Protein 1NAR (pdb70)

B-factor: mean 21.01, std 15.83, range [2.54, 77.03]

InterPro domains:
  IPR000677 Chitinase-like [PR00551] (3-16)
  IPR000677 Chitinase-like [PR00551] (26-45)
  IPR000677 Chitinase-like [PR00551] (52-67)
  IPR000677 Chitinase-like [PR00551] (69-87)
  IPR000677 Chitinase-like [PR00551] (92-106)
  IPR000677 Chitinase-like [PR00551] (110-132)
  IPR000677 Chitinase-like [PR00551] (184-207)
  IPR000677 Chitinase-like [PR00551] (226-243)
  IPR000677 Chitinase-like [PR00551] (245-264)
  IPR001223 Glycoside hydrolase family 18, catalytic domain [PF00704] (44-199)
  IPR001223 Glycoside hydrolase family 18, catalytic domain [PS51910] (4-291)
  IPR017853 Glycoside hydrolase superfamily [SSF51445] (6-288)

Structure (mmCIF, N/CA/C/O backbone):
data_1NAR
#
_entry.id   1NAR
#
_cell.length_a   46.900
_cell.length_b   75.500
_cell.length_c   50.900
_cell.angle_alpha   90.00
_cell.angle_beta   120.50
_cell.angle_gamma   90.00
#
_symmetry.space_group_name_H-M   'P 1 21 1'
#
loop_
_entity.id
_entity.type
_entity.pdb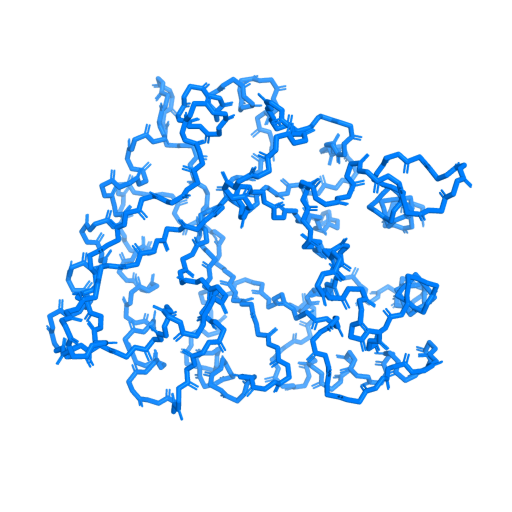x_description
1 polymer NARBONIN
2 water water
#
loop_
_atom_site.group_PDB
_atom_site.id
_atom_site.type_symbol
_atom_site.label_atom_id
_atom_site.label_alt_id
_atom_site.label_comp_id
_atom_site.label_asym_id
_atom_site.label_entity_id
_atom_site.label_seq_id
_atom_site.pdbx_PDB_ins_code
_atom_site.Cartn_x
_atom_site.Cartn_y
_atom_site.Cartn_z
_atom_site.occupancy
_atom_site.B_iso_or_equiv
_atom_site.auth_seq_id
_atom_site.auth_comp_id
_atom_site.auth_asym_id
_atom_site.auth_atom_id
_atom_site.pdbx_PDB_model_num
ATOM 1 N N . PRO A 1 1 ? 37.448 -3.701 42.212 1.00 33.04 1 PRO A N 1
ATOM 2 C CA . PRO A 1 1 ? 37.315 -3.773 43.679 1.00 32.14 1 PRO A CA 1
ATOM 3 C C . PRO A 1 1 ? 35.875 -3.690 44.195 1.00 30.85 1 PRO A C 1
ATOM 4 O O . PRO A 1 1 ? 35.111 -4.646 44.364 1.00 31.55 1 PRO A O 1
ATOM 8 N N . LYS A 1 2 ? 35.547 -2.462 44.618 1.00 28.20 2 LYS A N 1
ATOM 9 C CA . LYS A 1 2 ? 34.609 -1.631 45.022 1.00 24.96 2 LYS A CA 1
ATOM 10 C C . LYS A 1 2 ? 33.305 -1.434 44.188 1.00 22.13 2 LYS A C 1
ATOM 11 O O . LYS A 1 2 ? 33.557 -1.656 42.944 1.00 21.92 2 LYS A O 1
ATOM 17 N N . PRO A 1 3 ? 32.070 -1.093 44.580 1.00 19.85 3 PRO A N 1
ATOM 18 C CA . PRO A 1 3 ? 30.934 -0.842 43.684 1.00 17.99 3 PRO A CA 1
ATOM 19 C C . PRO A 1 3 ? 31.288 0.347 42.783 1.00 16.00 3 PRO A C 1
ATOM 20 O O . PRO A 1 3 ? 31.947 1.279 43.270 1.00 15.45 3 PRO A O 1
ATOM 24 N N . ILE A 1 4 ? 30.830 0.321 41.544 1.00 14.23 4 ILE A N 1
ATOM 25 C CA . ILE A 1 4 ? 31.092 1.393 40.584 1.00 12.24 4 ILE A CA 1
ATOM 26 C C . ILE A 1 4 ? 29.973 2.447 40.619 1.00 10.79 4 ILE A C 1
ATOM 27 O O . ILE A 1 4 ? 28.798 2.076 40.681 1.00 10.27 4 ILE A O 1
ATOM 32 N N . PHE A 1 5 ? 30.323 3.725 40.618 1.00 8.67 5 PHE A N 1
ATOM 33 C CA . PHE A 1 5 ? 29.329 4.809 40.618 1.00 7.80 5 PHE A CA 1
ATOM 34 C C . PHE A 1 5 ? 29.708 5.772 39.458 1.00 6.54 5 PHE A C 1
ATOM 35 O O . PHE A 1 5 ? 30.827 6.313 39.505 1.00 6.88 5 PHE A O 1
ATOM 43 N N . ARG A 1 6 ? 28.839 5.946 38.491 1.00 5.69 6 ARG A N 1
ATOM 44 C CA . ARG A 1 6 ? 29.201 6.835 37.360 1.00 5.64 6 ARG A CA 1
ATOM 45 C C . ARG A 1 6 ? 28.157 7.923 37.143 1.00 5.06 6 ARG A C 1
ATOM 46 O O . ARG A 1 6 ? 26.953 7.636 37.225 1.00 5.08 6 ARG A O 1
ATOM 54 N N . GLU A 1 7 ? 28.661 9.110 36.877 1.00 4.94 7 GLU A N 1
ATOM 55 C CA . GLU A 1 7 ? 27.799 10.266 36.655 1.00 5.02 7 GLU A CA 1
ATOM 56 C C . GLU A 1 7 ? 28.120 11.058 35.404 1.00 5.17 7 GLU A C 1
ATOM 57 O O . GLU A 1 7 ? 29.267 11.479 35.228 1.00 5.47 7 GLU A O 1
ATOM 63 N N . TYR A 1 8 ? 27.123 11.266 34.531 1.00 4.93 8 TYR A N 1
ATOM 64 C CA . TYR A 1 8 ? 27.291 12.060 33.331 1.00 4.57 8 TYR A CA 1
ATOM 65 C C . TYR A 1 8 ? 27.375 13.550 33.722 1.00 4.93 8 TYR A C 1
ATOM 66 O O . TYR A 1 8 ? 26.648 14.017 34.624 1.00 5.12 8 TYR A O 1
ATOM 75 N N . ILE A 1 9 ? 28.241 14.290 33.050 1.00 4.36 9 ILE A N 1
ATOM 76 C CA . ILE A 1 9 ? 28.404 15.747 33.268 1.00 5.05 9 ILE A CA 1
ATOM 77 C C . ILE A 1 9 ? 28.820 16.397 31.932 1.00 5.47 9 ILE A C 1
ATOM 78 O O . ILE A 1 9 ? 29.465 15.712 31.116 1.00 5.14 9 ILE A O 1
ATOM 83 N N . GLY A 1 10 ? 28.460 17.659 31.762 1.00 5.13 10 GLY A N 1
ATOM 84 C CA . GLY A 1 10 ? 28.776 18.425 30.594 1.00 6.23 10 GLY A CA 1
ATOM 85 C C . GLY A 1 10 ? 27.775 18.302 29.456 1.00 6.64 10 GLY A C 1
ATOM 86 O O . GLY A 1 10 ? 27.878 19.114 28.516 1.00 6.92 10 GLY A O 1
ATOM 87 N N . VAL A 1 11 ? 26.871 17.357 29.523 1.00 7.21 11 VAL A N 1
ATOM 88 C CA . VAL A 1 11 ? 25.870 17.019 28.507 1.00 8.24 11 VAL A CA 1
ATOM 89 C C . VAL A 1 11 ? 24.725 17.997 28.341 1.00 9.79 11 VAL A C 1
ATOM 90 O O . VAL A 1 11 ? 23.910 17.739 27.430 1.00 9.83 11 VAL A O 1
ATOM 94 N N . LYS A 1 12 ? 24.632 19.057 29.131 1.00 11.23 12 LYS A N 1
ATOM 95 C CA . LYS A 1 12 ? 23.570 20.082 28.990 1.00 13.59 12 LYS A CA 1
ATOM 96 C C . LYS A 1 12 ? 24.319 21.401 28.830 1.00 15.30 12 LYS A C 1
ATOM 97 O O . LYS A 1 12 ? 24.451 22.150 29.805 1.00 15.10 12 LYS A O 1
ATOM 103 N N . PRO A 1 13 ? 24.833 21.683 27.634 1.00 17.44 13 PRO A N 1
ATOM 104 C CA . PRO A 1 13 ? 25.626 22.885 27.379 1.00 18.75 13 PRO A CA 1
ATOM 105 C C . PRO A 1 13 ? 24.910 24.199 27.599 1.00 19.51 13 PRO A C 1
ATOM 106 O O . PRO A 1 13 ? 25.633 25.213 27.666 1.00 20.97 13 PRO A O 1
ATOM 110 N N . ASN A 1 14 ? 23.611 24.251 27.741 1.00 20.26 14 ASN A N 1
ATOM 111 C CA . ASN A 1 14 ? 22.907 25.523 28.018 1.00 21.42 14 ASN A CA 1
ATOM 112 C C . ASN A 1 14 ? 22.594 25.716 29.504 1.00 21.42 14 ASN A C 1
ATOM 113 O O . ASN A 1 14 ? 22.189 26.833 29.877 1.00 22.38 14 ASN A O 1
ATOM 118 N N . SER A 1 15 ? 22.762 24.678 30.302 1.00 19.76 15 SER A N 1
ATOM 119 C CA . SER A 1 15 ? 22.508 24.745 31.737 1.00 17.87 15 SER A CA 1
ATOM 120 C C . SER A 1 15 ? 23.594 25.529 32.470 1.00 16.60 15 SER A C 1
ATOM 121 O O . SER A 1 15 ? 24.781 25.470 32.179 1.00 16.83 15 SER A O 1
ATOM 124 N N . THR A 1 16 ? 23.162 26.308 33.440 1.00 15.84 16 THR A N 1
ATOM 125 C CA . THR A 1 16 ? 24.016 27.095 34.328 1.00 15.04 16 THR A CA 1
ATOM 126 C C . THR A 1 16 ? 23.897 26.615 35.768 1.00 14.12 16 THR A C 1
ATOM 127 O O . THR A 1 16 ? 24.356 27.302 36.701 1.00 13.89 16 THR A O 1
ATOM 131 N N . THR A 1 17 ? 23.365 25.410 35.992 1.00 13.18 17 THR A N 1
ATOM 132 C CA . THR A 1 17 ? 23.195 24.946 37.376 1.00 12.51 17 THR A CA 1
ATOM 133 C C . THR A 1 17 ? 24.489 24.571 38.058 1.00 12.45 17 THR A C 1
ATOM 134 O O . THR A 1 17 ? 24.353 24.489 39.299 1.00 11.79 17 THR A O 1
ATOM 138 N N . LEU A 1 18 ? 25.564 24.323 37.331 1.00 11.86 18 LEU A N 1
ATOM 139 C CA . LEU A 1 18 ? 26.834 23.933 37.982 1.00 12.68 18 LEU A CA 1
ATOM 140 C C . LEU A 1 18 ? 27.974 24.837 37.514 1.00 13.58 18 LEU A C 1
ATOM 141 O O . LEU A 1 18 ? 27.846 25.260 36.313 1.00 13.81 18 LEU A O 1
ATOM 146 N N . HIS A 1 19 ? 28.961 25.086 38.361 1.00 14.38 19 HIS A N 1
ATOM 147 C CA . HIS A 1 19 ? 30.023 25.950 37.758 1.00 15.84 19 HIS A CA 1
ATOM 148 C C . HIS A 1 19 ? 31.333 25.193 37.895 1.00 15.11 19 HIS A C 1
ATOM 149 O O . HIS A 1 19 ? 32.356 25.856 37.651 1.00 15.50 19 HIS A O 1
ATOM 156 N N . ASP A 1 20 ? 31.195 23.940 38.223 1.00 14.13 20 ASP A N 1
ATOM 157 C CA . ASP A 1 20 ? 32.403 23.085 38.375 1.00 13.95 20 ASP A CA 1
ATOM 158 C C . ASP A 1 20 ? 31.914 21.643 38.619 1.00 13.50 20 ASP A C 1
ATOM 159 O O . ASP A 1 20 ? 30.684 21.430 38.654 1.00 13.12 20 ASP A O 1
ATOM 164 N N . PHE A 1 21 ? 32.832 20.711 38.731 1.00 12.62 21 PHE A N 1
ATOM 165 C CA . PHE A 1 21 ? 32.427 19.307 38.999 1.00 12.32 21 PHE A CA 1
ATOM 166 C C . PHE A 1 21 ? 31.986 19.260 40.470 1.00 12.63 21 PHE A C 1
ATOM 167 O O . PHE A 1 21 ? 32.764 19.631 41.363 1.00 12.35 21 PHE A O 1
ATOM 175 N N . PRO A 1 22 ? 30.779 18.794 40.732 1.00 12.96 22 PRO A N 1
ATOM 176 C CA . PRO A 1 22 ? 30.295 18.707 42.121 1.00 13.42 22 PRO A CA 1
ATOM 177 C C . PRO A 1 22 ? 31.157 17.779 42.977 1.00 13.95 22 PRO A C 1
ATOM 178 O O . PRO A 1 22 ? 31.602 16.707 42.533 1.00 13.47 22 PRO A O 1
ATOM 182 N N . THR A 1 23 ? 31.407 18.151 44.238 1.00 14.70 23 THR A N 1
ATOM 183 C CA . THR A 1 23 ? 32.210 17.277 45.106 1.00 15.88 23 THR A CA 1
ATOM 184 C C . THR A 1 23 ? 31.302 16.559 46.074 1.00 16.39 23 THR A C 1
ATOM 185 O O . THR A 1 23 ? 31.757 15.580 46.647 1.00 16.69 23 THR A O 1
ATOM 189 N N . GLU A 1 24 ? 30.060 16.948 46.218 1.00 16.93 24 GLU A N 1
ATOM 190 C CA . GLU A 1 24 ? 29.096 16.340 47.113 1.00 17.83 24 GLU A CA 1
ATOM 191 C C . GLU A 1 24 ? 28.816 14.889 46.895 1.00 17.05 24 GLU A C 1
ATOM 192 O O . GLU A 1 24 ? 28.422 14.192 47.837 1.00 17.89 24 GLU A O 1
ATOM 198 N N . ILE A 1 25 ? 28.934 14.437 45.674 1.00 15.65 25 ILE A N 1
ATOM 199 C CA . ILE A 1 25 ? 28.653 13.037 45.321 1.00 14.75 25 ILE A CA 1
ATOM 200 C C . ILE A 1 25 ? 29.942 12.235 45.196 1.00 14.66 25 ILE A C 1
ATOM 201 O O . ILE A 1 25 ? 29.888 11.029 45.001 1.00 13.64 25 ILE A O 1
ATOM 206 N N . ILE A 1 26 ? 31.058 12.941 45.345 1.00 15.76 26 ILE A N 1
ATOM 207 C CA . ILE A 1 26 ? 32.324 12.238 45.209 1.00 17.18 26 ILE A CA 1
ATOM 208 C C . ILE A 1 26 ? 32.652 11.389 46.447 1.00 18.75 26 ILE A C 1
ATOM 209 O O . ILE A 1 26 ? 32.925 11.927 47.536 1.00 18.51 26 ILE A O 1
ATOM 214 N N . ASN A 1 27 ? 32.719 10.097 46.208 1.00 20.26 27 ASN A N 1
ATOM 215 C CA . ASN A 1 27 ? 33.094 9.198 47.312 1.00 22.63 27 ASN A CA 1
ATOM 216 C C . ASN A 1 27 ? 34.055 8.173 46.705 1.00 23.46 27 ASN A C 1
ATOM 217 O O . ASN A 1 27 ? 33.632 7.350 45.869 1.00 23.20 27 ASN A O 1
ATOM 222 N N . THR A 1 28 ? 35.305 8.332 47.196 1.00 23.97 28 THR A N 1
ATOM 223 C CA . THR A 1 28 ? 36.285 7.358 46.651 1.00 24.98 28 THR A CA 1
ATOM 224 C C . THR A 1 28 ? 36.694 6.380 47.763 1.00 25.62 28 THR A C 1
ATOM 225 O O . THR A 1 28 ? 37.535 5.524 47.418 1.00 25.69 28 THR A O 1
ATOM 229 N N . GLU A 1 29 ? 36.110 6.533 48.952 1.00 26.35 29 GLU A N 1
ATOM 230 C CA . GLU A 1 29 ? 36.489 5.602 50.028 1.00 27.40 29 GLU A CA 1
ATOM 231 C C . GLU A 1 29 ? 35.740 4.271 49.894 1.00 26.46 29 GLU A C 1
ATOM 232 O O . GLU A 1 29 ? 36.412 3.219 49.933 1.00 26.69 29 GLU A O 1
ATOM 238 N N . THR A 1 30 ? 34.436 4.307 49.717 1.00 25.07 30 THR A N 1
ATOM 239 C CA . THR A 1 30 ? 33.593 3.126 49.598 1.00 23.56 30 THR A CA 1
ATOM 240 C C . THR A 1 30 ? 33.167 2.795 48.175 1.00 21.72 30 THR A C 1
ATOM 241 O O . THR A 1 30 ? 32.555 1.741 47.904 1.00 21.79 30 THR A O 1
ATOM 245 N N . LEU A 1 31 ? 33.414 3.663 47.207 1.00 19.30 31 LEU A N 1
ATOM 246 C CA . LEU A 1 31 ? 33.039 3.443 45.822 1.00 16.80 31 LEU A CA 1
ATOM 247 C C . LEU A 1 31 ? 34.236 3.803 44.915 1.00 15.65 31 LEU A C 1
ATOM 248 O O . LEU A 1 31 ? 35.148 4.535 45.296 1.00 15.25 31 LEU A O 1
ATOM 253 N N . GLU A 1 32 ? 34.056 3.269 43.710 1.00 13.93 32 GLU A N 1
ATOM 254 C CA . GLU A 1 32 ? 34.950 3.538 42.595 1.00 12.68 32 GLU A CA 1
ATOM 255 C C . GLU A 1 32 ? 34.108 4.596 41.833 1.00 11.42 32 GLU A C 1
ATOM 256 O O . GLU A 1 32 ? 33.034 4.257 41.291 1.00 11.53 32 GLU A O 1
ATOM 262 N N . PHE A 1 33 ? 34.550 5.830 41.858 1.00 9.57 33 PHE A N 1
ATOM 263 C CA . PHE A 1 33 ? 33.807 6.939 41.277 1.00 8.70 33 PHE A CA 1
ATOM 264 C C . PHE A 1 33 ? 34.265 7.397 39.901 1.00 7.85 33 PHE A C 1
ATOM 265 O O . PHE A 1 33 ? 35.450 7.760 39.757 1.00 7.78 33 PHE A O 1
ATOM 273 N N . HIS A 1 34 ? 33.322 7.448 38.961 1.00 6.69 34 HIS A N 1
ATOM 274 C CA . HIS A 1 34 ? 33.645 7.940 37.628 1.00 6.92 34 HIS A CA 1
ATOM 275 C C . HIS A 1 34 ? 32.824 9.139 37.149 1.00 6.98 34 HIS A C 1
ATOM 276 O O . HIS A 1 34 ? 31.583 9.138 37.284 1.00 7.43 34 HIS A O 1
ATOM 283 N N . TYR A 1 35 ? 33.478 10.155 36.560 1.00 6.54 35 TYR A N 1
ATOM 284 C CA . TYR A 1 35 ? 32.758 11.262 35.936 1.00 6.00 35 TYR A CA 1
ATOM 285 C C . TYR A 1 35 ? 32.751 10.942 34.413 1.00 6.27 35 TYR A C 1
ATOM 286 O O . TYR A 1 35 ? 33.866 10.680 33.886 1.00 6.62 35 TYR A O 1
ATOM 295 N N . ILE A 1 36 ? 31.616 10.913 33.742 1.00 5.14 36 ILE A N 1
ATOM 296 C CA . ILE A 1 36 ? 31.587 10.669 32.297 1.00 4.82 36 ILE A CA 1
ATOM 297 C C . ILE A 1 36 ? 31.372 12.045 31.648 1.00 5.10 36 ILE A C 1
ATOM 298 O O . ILE A 1 36 ? 30.231 12.539 31.687 1.00 5.92 36 ILE A O 1
ATOM 303 N N . LEU A 1 37 ? 32.396 12.635 31.126 1.00 4.14 37 LEU A N 1
ATOM 304 C CA . LEU A 1 37 ? 32.376 13.954 30.511 1.00 5.55 37 LEU A CA 1
ATOM 305 C C . LEU A 1 37 ? 31.977 13.847 29.048 1.00 5.71 37 LEU A C 1
ATOM 306 O O . LEU A 1 37 ? 32.650 13.173 28.290 1.00 6.31 37 LEU A O 1
ATOM 311 N N . GLY A 1 38 ? 30.905 14.515 28.800 1.00 6.05 38 GLY A N 1
ATOM 312 C CA . GLY A 1 38 ? 30.574 14.569 27.445 1.00 5.98 38 GLY A CA 1
ATOM 313 C C . GLY A 1 38 ? 29.749 15.736 26.997 1.00 7.19 38 GLY A C 1
ATOM 314 O O . GLY A 1 38 ? 29.329 16.655 27.806 1.00 5.21 38 GLY A O 1
ATOM 315 N N . PHE A 1 39 ? 29.513 15.807 25.669 1.00 7.07 39 PHE A N 1
ATOM 316 C CA . PHE A 1 39 ? 29.628 15.104 24.407 1.00 6.58 39 PHE A CA 1
ATOM 317 C C . PHE A 1 39 ? 30.770 15.551 23.512 1.00 6.04 39 PHE A C 1
ATOM 318 O O . PHE A 1 39 ? 30.828 16.715 23.209 1.00 6.60 39 PHE A O 1
ATOM 326 N N . ALA A 1 40 ? 31.557 14.543 23.066 1.00 5.62 40 ALA A N 1
ATOM 327 C CA . ALA A 1 40 ? 32.512 14.860 21.962 1.00 5.51 40 ALA A CA 1
ATOM 328 C C . ALA A 1 40 ? 31.562 14.487 20.775 1.00 6.16 40 ALA A C 1
ATOM 329 O O . ALA A 1 40 ? 31.022 13.353 20.642 1.00 5.54 40 ALA A O 1
ATOM 331 N N . ILE A 1 41 ? 31.289 15.411 19.874 1.00 6.72 41 ILE A N 1
ATOM 332 C CA . ILE A 1 41 ? 30.355 15.184 18.715 1.00 8.74 41 ILE A CA 1
ATOM 333 C C . ILE A 1 41 ? 31.048 15.345 17.375 1.00 8.89 41 ILE A C 1
ATOM 334 O O . ILE A 1 41 ? 31.944 16.211 17.261 1.00 8.98 41 ILE A O 1
ATOM 339 N N . GLU A 1 42 ? 30.657 14.570 16.389 1.00 8.97 42 GLU A N 1
ATOM 340 C CA . GLU A 1 42 ? 31.277 14.709 15.056 1.00 9.73 42 GLU A CA 1
ATOM 341 C C . GLU A 1 42 ? 30.625 15.856 14.277 1.00 9.77 42 GLU A C 1
ATOM 342 O O . GLU A 1 42 ? 29.525 16.331 14.575 1.00 9.35 42 GLU A O 1
ATOM 348 N N . SER A 1 43 ? 31.401 16.259 13.263 1.00 10.27 43 SER A N 1
ATOM 349 C CA . SER A 1 43 ? 30.860 17.285 12.335 1.00 10.44 43 SER A CA 1
ATOM 350 C C . SER A 1 43 ? 30.164 16.419 11.264 1.00 10.39 43 SER A C 1
ATOM 351 O O . SER A 1 43 ? 30.507 15.251 11.024 1.00 10.18 43 SER A O 1
ATOM 354 N N . TYR A 1 44 ? 29.135 16.978 10.681 1.00 10.74 44 TYR A N 1
ATOM 355 C CA . TYR A 1 44 ? 28.333 16.280 9.657 1.00 10.76 44 TYR A CA 1
ATOM 356 C C . TYR A 1 44 ? 28.344 17.050 8.334 1.00 11.35 44 TYR A C 1
ATOM 357 O O . TYR A 1 44 ? 28.381 18.279 8.367 1.00 10.52 44 TYR A O 1
ATOM 366 N N . TYR A 1 45 ? 28.308 16.298 7.251 1.00 12.63 45 TYR A N 1
ATOM 367 C CA . TYR A 1 45 ? 28.228 16.967 5.929 1.00 14.28 45 TYR A CA 1
ATOM 368 C C . TYR A 1 45 ? 26.792 17.438 5.747 1.00 15.24 45 TYR A C 1
ATOM 369 O O . TYR A 1 45 ? 25.910 17.063 6.547 1.00 14.81 45 TYR A O 1
ATOM 378 N N . GLU A 1 46 ? 26.453 18.179 4.679 1.00 16.79 46 GLU A N 1
ATOM 379 C CA . GLU A 1 46 ? 25.075 18.657 4.462 1.00 17.99 46 GLU A CA 1
ATOM 380 C C . GLU A 1 46 ? 24.066 17.556 4.239 1.00 17.93 46 GLU A C 1
ATOM 381 O O . GLU A 1 46 ? 22.842 17.754 4.481 1.00 18.54 46 GLU A O 1
ATOM 387 N N . SER A 1 47 ? 24.550 16.396 3.837 1.00 17.55 47 SER A N 1
ATOM 388 C CA . SER A 1 47 ? 23.750 15.187 3.604 1.00 17.53 47 SER A CA 1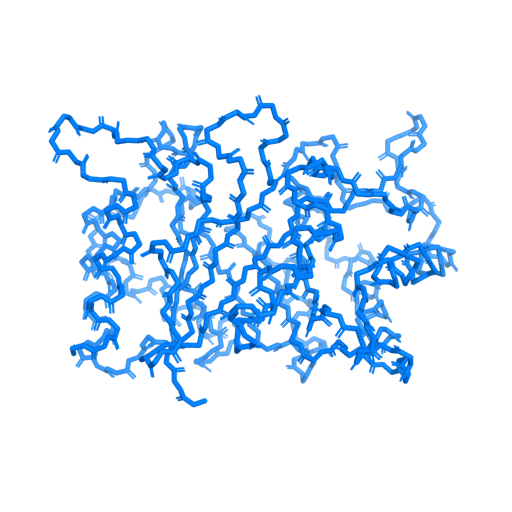
ATOM 389 C C . SER A 1 47 ? 23.326 14.497 4.895 1.00 17.30 47 SER A C 1
ATOM 390 O O . SER A 1 47 ? 22.660 13.442 4.839 1.00 18.14 47 SER A O 1
ATOM 393 N N . GLY A 1 48 ? 23.772 14.978 6.056 1.00 16.51 48 GLY A N 1
ATOM 394 C CA . GLY A 1 48 ? 23.525 14.459 7.381 1.00 15.27 48 GLY A CA 1
ATOM 395 C C . GLY A 1 48 ? 24.419 13.285 7.773 1.00 14.60 48 GLY A C 1
ATOM 396 O O . GLY A 1 48 ? 24.224 12.576 8.783 1.00 14.34 48 GLY A O 1
ATOM 397 N N . LYS A 1 49 ? 25.431 13.021 6.975 1.00 14.09 49 LYS A N 1
ATOM 398 C CA . LYS A 1 49 ? 26.390 11.941 7.171 1.00 13.59 49 LYS A CA 1
ATOM 399 C C . LYS A 1 49 ? 27.596 12.468 7.925 1.00 12.86 49 LYS A C 1
ATOM 400 O O . LYS A 1 49 ? 28.064 13.599 7.764 1.00 13.01 49 LYS A O 1
ATOM 406 N N . GLY A 1 50 ? 28.093 11.628 8.826 1.00 13.02 50 GLY A N 1
ATOM 407 C CA . GLY A 1 50 ? 29.223 11.984 9.696 1.00 12.29 50 GLY A CA 1
ATOM 408 C C . GLY A 1 50 ? 30.602 11.923 9.084 1.00 12.63 50 GLY A C 1
ATOM 409 O O . GLY A 1 50 ? 30.918 10.977 8.357 1.00 13.12 50 GLY A O 1
ATOM 410 N N . THR A 1 51 ? 31.472 12.858 9.397 1.00 12.08 51 THR A N 1
ATOM 411 C CA . THR A 1 51 ? 32.834 12.904 8.912 1.00 11.93 51 THR A CA 1
ATOM 412 C C . THR A 1 51 ? 33.779 12.043 9.729 1.00 12.42 51 THR A C 1
ATOM 413 O O . THR A 1 51 ? 34.826 11.602 9.229 1.00 13.07 51 THR A O 1
ATOM 417 N N . GLY A 1 52 ? 33.483 11.874 11.039 1.00 11.50 52 GLY A N 1
ATOM 418 C CA . GLY A 1 52 ? 34.339 11.131 11.940 1.00 10.52 52 GLY A CA 1
ATOM 419 C C . GLY A 1 52 ? 35.266 12.139 12.630 1.00 10.63 52 GLY A C 1
ATOM 420 O O . GLY A 1 52 ? 36.098 11.665 13.454 1.00 10.94 52 GLY A O 1
ATOM 421 N N . THR A 1 53 ? 35.134 13.413 12.331 1.00 10.48 53 THR A N 1
ATOM 422 C CA . THR A 1 53 ? 35.976 14.453 12.993 1.00 10.65 53 THR A CA 1
ATOM 423 C C . THR A 1 53 ? 35.265 14.979 14.236 1.00 10.11 53 THR A C 1
ATOM 424 O O . THR A 1 53 ? 34.299 15.748 14.132 1.00 10.93 53 THR A O 1
ATOM 428 N N . PHE A 1 54 ? 35.721 14.567 15.402 1.00 9.83 54 PHE A N 1
ATOM 429 C CA . PHE A 1 54 ? 35.117 14.967 16.692 1.00 9.55 54 PHE A CA 1
ATOM 430 C C . PHE A 1 54 ? 35.676 16.268 17.246 1.00 9.78 54 PHE A C 1
ATOM 431 O O . PHE A 1 54 ? 36.834 16.629 17.080 1.00 9.51 54 PHE A O 1
ATOM 439 N N . GLU A 1 55 ? 34.773 16.979 17.896 1.00 9.95 55 GLU A N 1
ATOM 440 C CA . GLU A 1 55 ? 35.025 18.206 18.626 1.00 11.35 55 GLU A CA 1
ATOM 441 C C . GLU A 1 55 ? 34.325 18.204 20.004 1.00 10.00 55 GLU A C 1
ATOM 442 O O . GLU A 1 55 ? 33.253 17.610 20.114 1.00 9.28 55 GLU A O 1
ATOM 448 N N . GLU A 1 56 ? 34.888 18.876 20.991 1.00 9.46 56 GLU A N 1
ATOM 449 C CA . GLU A 1 56 ? 34.253 18.944 22.323 1.00 9.69 56 GLU A CA 1
ATOM 450 C C . GLU A 1 56 ? 32.982 19.756 22.273 1.00 9.20 56 GLU A C 1
ATOM 451 O O . GLU A 1 56 ? 33.051 20.859 21.674 1.00 10.06 56 GLU A O 1
ATOM 457 N N . SER A 1 57 ? 31.872 19.353 22.824 1.00 8.70 57 SER A N 1
ATOM 458 C CA . SER A 1 57 ? 30.647 20.137 22.805 1.00 9.25 57 SER A CA 1
ATOM 459 C C . SER A 1 57 ? 30.216 20.556 24.202 1.00 9.84 57 SER A C 1
ATOM 460 O O . SER A 1 57 ? 29.151 21.137 24.396 1.00 10.19 57 SER A O 1
ATOM 463 N N . TRP A 1 58 ? 31.032 20.222 25.197 1.00 9.34 58 TRP A N 1
ATOM 464 C CA . TRP A 1 58 ? 30.709 20.609 26.587 1.00 8.92 58 TRP A CA 1
ATOM 465 C C . TRP A 1 58 ? 31.302 22.010 26.788 1.00 9.73 58 TRP A C 1
ATOM 466 O O . TRP A 1 58 ? 32.151 22.496 25.994 1.00 9.19 58 TRP A O 1
ATOM 477 N N . ASP A 1 59 ? 30.894 22.653 27.894 1.00 9.85 59 ASP A N 1
ATOM 478 C CA . ASP A 1 59 ? 31.437 24.017 28.164 1.00 10.75 59 ASP A CA 1
ATOM 479 C C . ASP A 1 59 ? 32.880 23.896 28.660 1.00 11.09 59 ASP A C 1
ATOM 480 O O . ASP A 1 59 ? 33.070 23.359 29.771 1.00 11.03 59 ASP A O 1
ATOM 485 N N . VAL A 1 60 ? 33.854 24.364 27.877 1.00 11.03 60 VAL A N 1
ATOM 486 C CA . VAL A 1 60 ? 35.247 24.234 28.359 1.00 12.51 60 VAL A CA 1
ATOM 487 C C . VAL A 1 60 ? 35.669 25.230 29.438 1.00 13.11 60 VAL A C 1
ATOM 488 O O . VAL A 1 60 ? 36.761 25.048 30.058 1.00 13.34 60 VAL A O 1
ATOM 492 N N . GLU A 1 61 ? 34.890 26.257 29.733 1.00 13.16 61 GLU A N 1
ATOM 493 C CA . GLU A 1 61 ? 35.217 27.203 30.813 1.00 14.08 61 GLU A CA 1
ATOM 494 C C . GLU A 1 61 ? 34.889 26.487 32.140 1.00 13.49 61 GLU A C 1
ATOM 495 O O . GLU A 1 61 ? 35.625 26.564 33.094 1.00 13.34 61 GLU A O 1
ATOM 501 N N . LEU A 1 62 ? 33.785 25.767 32.186 1.00 12.47 62 LEU A N 1
ATOM 502 C CA . LEU A 1 62 ? 33.309 25.058 33.358 1.00 11.96 62 LEU A CA 1
ATOM 503 C C . LEU A 1 62 ? 33.901 23.672 33.557 1.00 11.31 62 LEU A C 1
ATOM 504 O O . LEU A 1 62 ? 34.142 23.230 34.707 1.00 11.98 62 LEU A O 1
ATOM 509 N N . PHE A 1 63 ? 34.079 22.913 32.479 1.00 10.22 63 PHE A N 1
ATOM 510 C CA . PHE A 1 63 ? 34.577 21.528 32.568 1.00 9.36 63 PHE A CA 1
ATOM 511 C C . PHE A 1 63 ? 35.792 21.274 31.686 1.00 9.32 63 PHE A C 1
ATOM 512 O O . PHE A 1 63 ? 35.965 20.084 31.356 1.00 9.74 63 PHE A O 1
ATOM 520 N N . GLY A 1 64 ? 36.573 22.275 31.350 1.00 8.32 64 GLY A N 1
ATOM 521 C CA . GLY A 1 64 ? 37.715 22.116 30.467 1.00 8.61 64 GLY A CA 1
ATOM 522 C C . GLY A 1 64 ? 38.938 21.582 31.196 1.00 9.29 64 GLY A C 1
ATOM 523 O O . GLY A 1 64 ? 38.925 21.207 32.357 1.00 8.98 64 GLY A O 1
ATOM 524 N N . PRO A 1 65 ? 40.060 21.563 30.481 1.00 9.64 65 PRO A N 1
ATOM 525 C CA . PRO A 1 65 ? 41.322 21.042 30.994 1.00 10.13 65 PRO A CA 1
ATOM 526 C C . PRO A 1 65 ? 41.745 21.584 32.353 1.00 10.76 65 PRO A C 1
ATOM 527 O O . PRO A 1 65 ? 42.202 20.776 33.199 1.00 10.23 65 PRO A O 1
ATOM 531 N N . GLU A 1 66 ? 41.604 22.908 32.545 1.00 11.82 66 GLU A N 1
ATOM 532 C CA . GLU A 1 66 ? 42.046 23.427 33.891 1.00 12.42 66 GLU A CA 1
ATOM 533 C C . GLU A 1 66 ? 41.156 22.906 34.996 1.00 11.86 66 GLU A C 1
ATOM 534 O O . GLU A 1 66 ? 41.731 22.580 36.037 1.00 11.96 66 GLU A O 1
ATOM 540 N N . LYS A 1 67 ? 39.864 22.736 34.795 1.00 10.83 67 LYS A N 1
ATOM 541 C CA . LYS A 1 67 ? 38.930 22.204 35.810 1.00 10.20 67 LYS A CA 1
ATOM 542 C C . LYS A 1 67 ? 39.147 20.716 36.080 1.00 9.85 67 LYS A C 1
ATOM 543 O O . LYS A 1 67 ? 39.053 20.257 37.256 1.00 9.23 67 LYS A O 1
ATOM 549 N N . VAL A 1 68 ? 39.479 19.953 35.029 1.00 8.97 68 VAL A N 1
ATOM 550 C CA . VAL A 1 68 ? 39.804 18.525 35.154 1.00 9.12 68 VAL A CA 1
ATOM 551 C C . VAL A 1 68 ? 41.125 18.399 35.952 1.00 10.02 68 VAL A C 1
ATOM 552 O O . VAL A 1 68 ? 41.177 17.507 36.819 1.00 10.57 68 VAL A O 1
ATOM 556 N N . LYS A 1 69 ? 42.120 19.220 35.677 1.00 11.09 69 LYS A N 1
ATOM 557 C CA . LYS A 1 69 ? 43.397 19.228 36.422 1.00 12.76 69 LYS A CA 1
ATOM 558 C C . LYS A 1 69 ? 43.136 19.404 37.941 1.00 12.30 69 LYS A C 1
ATOM 559 O O . LYS A 1 69 ? 43.641 18.646 38.788 1.00 11.62 69 LYS A O 1
ATOM 565 N N . ASN A 1 70 ? 42.350 20.407 38.252 1.00 12.16 70 ASN A N 1
ATOM 566 C CA . ASN A 1 70 ? 41.983 20.751 39.652 1.00 13.29 70 ASN A CA 1
ATOM 567 C C . ASN A 1 70 ? 41.263 19.578 40.331 1.00 13.14 70 ASN A C 1
ATOM 568 O O . ASN A 1 70 ? 41.622 19.209 41.459 1.00 12.64 70 ASN A O 1
ATOM 573 N N . LEU A 1 71 ? 40.256 19.025 39.640 1.00 12.40 71 LEU A N 1
ATOM 574 C CA . LEU A 1 71 ? 39.537 17.878 40.195 1.00 12.80 71 LEU A CA 1
ATOM 575 C C . LEU A 1 71 ? 40.458 16.706 40.589 1.00 12.77 71 LEU A C 1
ATOM 576 O O . LEU A 1 71 ? 40.360 16.044 41.629 1.00 12.24 71 LEU A O 1
ATOM 581 N N . LYS A 1 72 ? 41.369 16.394 39.651 1.00 12.79 72 LYS A N 1
ATOM 582 C CA . LYS A 1 72 ? 42.313 15.292 39.770 1.00 13.60 72 LYS A CA 1
ATOM 583 C C . LYS A 1 72 ? 43.387 15.621 40.788 1.00 14.48 72 LYS A C 1
ATOM 584 O O . LYS A 1 72 ? 43.832 14.606 41.360 1.00 15.04 72 LYS A O 1
ATOM 590 N N . ARG A 1 73 ? 43.736 16.875 41.004 1.00 15.22 73 ARG A N 1
ATOM 591 C CA . ARG A 1 73 ? 44.727 17.229 42.039 1.00 16.78 73 ARG A CA 1
ATOM 592 C C . ARG A 1 73 ? 44.168 16.956 43.432 1.00 16.58 73 ARG A C 1
ATOM 593 O O . ARG A 1 73 ? 44.882 16.411 44.283 1.00 16.57 73 ARG A O 1
ATOM 601 N N . ARG A 1 74 ? 42.910 17.280 43.627 1.00 16.21 74 ARG A N 1
ATOM 602 C CA . ARG A 1 74 ? 42.141 17.110 44.836 1.00 15.85 74 ARG A CA 1
ATOM 603 C C . ARG A 1 74 ? 41.605 15.727 45.086 1.00 15.05 74 ARG A C 1
ATOM 604 O O . ARG A 1 74 ? 41.473 15.289 46.227 1.00 14.28 74 ARG A O 1
ATOM 612 N N . HIS A 1 75 ? 41.223 14.996 44.047 1.00 13.85 75 HIS A N 1
ATOM 613 C CA . HIS A 1 75 ? 40.649 13.648 44.123 1.00 13.56 75 HIS A CA 1
ATOM 614 C C . HIS A 1 75 ? 41.268 12.769 43.047 1.00 13.95 75 HIS A C 1
ATOM 615 O O . HIS A 1 75 ? 40.665 12.397 41.998 1.00 13.67 75 HIS A O 1
ATOM 622 N N . PRO A 1 76 ? 42.521 12.365 43.242 1.00 14.32 76 PRO A N 1
ATOM 623 C CA . PRO A 1 76 ? 43.230 11.547 42.258 1.00 14.28 76 PRO A CA 1
ATOM 624 C C . PRO A 1 76 ? 42.572 10.239 41.910 1.00 14.25 76 PRO A C 1
ATOM 625 O O . PRO A 1 76 ? 42.803 9.733 40.791 1.00 15.18 76 PRO A O 1
ATOM 629 N N . GLU A 1 77 ? 41.823 9.634 42.794 1.00 14.00 77 GLU A N 1
ATOM 630 C CA . GLU A 1 77 ? 41.169 8.338 42.551 1.00 14.46 77 GLU A CA 1
ATOM 631 C C . GLU A 1 77 ? 39.926 8.366 41.680 1.00 13.26 77 GLU A C 1
ATOM 632 O O . GLU A 1 77 ? 39.426 7.311 41.265 1.00 12.85 77 GLU A O 1
ATOM 638 N N . VAL A 1 78 ? 39.395 9.530 41.378 1.00 12.27 78 VAL A N 1
ATOM 639 C CA . VAL A 1 78 ? 38.224 9.695 40.498 1.00 11.10 78 VAL A CA 1
ATOM 640 C C . VAL A 1 78 ? 38.672 9.378 39.073 1.00 10.46 78 VAL A C 1
ATOM 641 O O . VAL A 1 78 ? 39.779 9.856 38.712 1.00 10.93 78 VAL A O 1
ATOM 645 N N . LYS A 1 79 ? 37.903 8.641 38.295 1.00 9.07 79 LYS A N 1
ATOM 646 C CA . LYS A 1 79 ? 38.281 8.350 36.898 1.00 8.62 79 LYS A CA 1
ATOM 647 C C . LYS A 1 79 ? 37.496 9.293 36.017 1.00 8.31 79 LYS A C 1
ATOM 648 O O . LYS A 1 79 ? 36.327 9.563 36.339 1.00 8.46 79 LYS A O 1
ATOM 654 N N . VAL A 1 80 ? 38.076 9.827 34.981 1.00 7.04 80 VAL A N 1
ATOM 655 C CA . VAL A 1 80 ? 37.375 10.735 34.056 1.00 6.95 80 VAL A CA 1
ATOM 656 C C . VAL A 1 80 ? 37.374 10.061 32.660 1.00 6.49 80 VAL A C 1
ATOM 657 O O . VAL A 1 80 ? 38.421 9.681 32.132 1.00 6.81 80 VAL A O 1
ATOM 661 N N . VAL A 1 81 ? 36.202 9.851 32.090 1.00 6.37 81 VAL A N 1
ATOM 662 C CA . VAL A 1 81 ? 36.117 9.210 30.748 1.00 6.35 81 VAL A CA 1
ATOM 663 C C . VAL A 1 81 ? 35.381 10.157 29.821 1.00 6.22 81 VAL A C 1
ATOM 664 O O . VAL A 1 81 ? 34.535 10.958 30.279 1.00 6.18 81 VAL A O 1
ATOM 668 N N . ILE A 1 82 ? 35.626 10.154 28.550 1.00 5.81 82 ILE A N 1
ATOM 669 C CA . ILE A 1 82 ? 34.945 11.026 27.560 1.00 5.70 82 ILE A CA 1
ATOM 670 C C . ILE A 1 82 ? 33.894 10.237 26.832 1.00 5.99 82 ILE A C 1
ATOM 671 O O . ILE A 1 82 ? 34.175 9.089 26.365 1.00 6.10 82 ILE A O 1
ATOM 676 N N . SER A 1 83 ? 32.713 10.829 26.680 1.00 5.29 83 SER A N 1
ATOM 677 C CA . SER A 1 83 ? 31.605 10.146 25.968 1.00 5.18 83 SER A CA 1
ATOM 678 C C . SER A 1 83 ? 31.441 10.748 24.582 1.00 5.11 83 SER A C 1
ATOM 679 O O . SER A 1 83 ? 31.467 11.983 24.416 1.00 5.72 83 SER A O 1
ATOM 682 N N . ILE A 1 84 ? 31.327 9.908 23.580 1.00 5.63 84 ILE A N 1
ATOM 683 C CA . ILE A 1 84 ? 31.171 10.333 22.166 1.00 5.86 84 ILE A CA 1
ATOM 684 C C . ILE A 1 84 ? 29.814 9.965 21.594 1.00 6.39 84 ILE A C 1
ATOM 685 O O . ILE A 1 84 ? 29.227 8.971 22.035 1.00 6.09 84 ILE A O 1
ATOM 690 N N . GLY A 1 85 ? 29.324 10.751 20.660 1.00 6.82 85 GLY A N 1
ATOM 691 C CA . GLY A 1 85 ? 28.034 10.458 20.006 1.00 8.37 85 GLY A CA 1
ATOM 692 C C . GLY A 1 85 ? 27.053 11.602 20.181 1.00 9.48 85 GLY A C 1
ATOM 693 O O . GLY A 1 85 ? 27.184 12.613 19.491 1.00 9.60 85 GLY A O 1
ATOM 694 N N . GLY A 1 86 ? 26.076 11.381 21.029 1.00 9.73 86 GLY A N 1
ATOM 695 C CA . GLY A 1 86 ? 25.088 12.431 21.344 1.00 12.05 86 GLY A CA 1
ATOM 696 C C . GLY A 1 86 ? 23.694 11.842 21.416 1.00 13.67 86 GLY A C 1
ATOM 697 O O . GLY A 1 86 ? 23.470 10.726 20.856 1.00 14.04 86 GLY A O 1
ATOM 698 N N . ARG A 1 87 ? 22.776 12.609 22.002 1.00 15.13 87 ARG A N 1
ATOM 699 C CA . ARG A 1 87 ? 21.392 12.087 22.084 1.00 16.79 87 ARG A CA 1
ATOM 700 C C . ARG A 1 87 ? 20.483 12.611 20.987 1.00 18.35 87 ARG A C 1
ATOM 701 O O . ARG A 1 87 ? 19.446 11.957 20.743 1.00 19.08 87 ARG A O 1
ATOM 709 N N . GLY A 1 88 ? 20.773 13.734 20.362 1.00 19.48 88 GLY A N 1
ATOM 710 C CA . GLY A 1 88 ? 19.814 14.206 19.336 1.00 21.41 88 GLY A CA 1
ATOM 711 C C . GLY A 1 88 ? 19.673 13.347 18.103 1.00 22.54 88 GLY A C 1
ATOM 712 O O . GLY A 1 88 ? 20.510 12.518 17.683 1.00 22.62 88 GLY A O 1
ATOM 713 N N . VAL A 1 89 ? 18.573 13.599 17.358 1.00 23.11 89 VAL A N 1
ATOM 714 C CA . VAL A 1 89 ? 18.312 12.899 16.083 1.00 23.44 89 VAL A CA 1
ATOM 715 C C . VAL A 1 89 ? 19.281 13.475 15.037 1.00 23.25 89 VAL A C 1
ATOM 716 O O . VAL A 1 89 ? 19.568 12.866 14.011 1.00 23.73 89 VAL A O 1
ATOM 720 N N . ASN A 1 90 ? 19.825 14.630 15.318 1.00 23.10 90 ASN A N 1
ATOM 721 C CA . ASN A 1 90 ? 20.793 15.416 14.576 1.00 22.74 90 ASN A CA 1
ATOM 722 C C . ASN A 1 90 ? 22.234 14.942 14.775 1.00 21.17 90 ASN A C 1
ATOM 723 O O . ASN A 1 90 ? 23.109 15.538 14.115 1.00 21.55 90 ASN A O 1
ATOM 728 N N . THR A 1 91 ? 22.483 13.920 15.580 1.00 18.75 91 THR A N 1
ATOM 729 C CA . THR A 1 91 ? 23.822 13.360 15.784 1.00 16.87 91 THR A CA 1
ATOM 730 C C . THR A 1 91 ? 23.751 11.834 15.700 1.00 15.39 91 THR A C 1
ATOM 731 O O . THR A 1 91 ? 24.130 11.136 16.660 1.00 14.69 91 THR A O 1
ATOM 735 N N . PRO A 1 92 ? 23.285 11.318 14.557 1.00 14.09 92 PRO A N 1
ATOM 736 C CA . PRO A 1 92 ? 23.208 9.871 14.366 1.00 13.40 92 PRO A CA 1
ATOM 737 C C . PRO A 1 92 ? 24.578 9.264 14.028 1.00 13.06 92 PRO A C 1
ATOM 738 O O . PRO A 1 92 ? 25.584 9.948 13.691 1.00 12.93 92 PRO A O 1
ATOM 742 N N . PHE A 1 93 ? 24.669 7.953 14.111 1.00 12.07 93 PHE A N 1
ATOM 743 C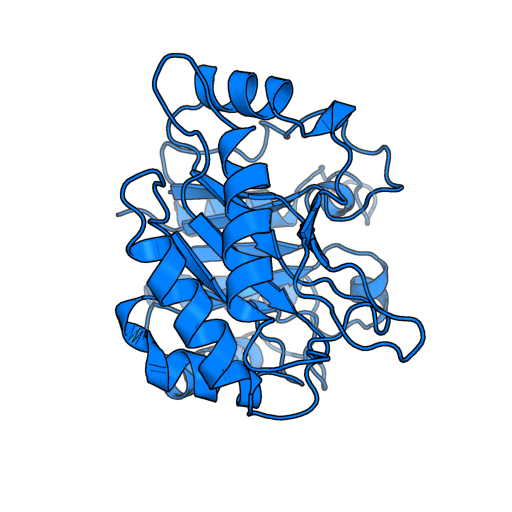 CA . PHE A 1 93 ? 25.874 7.241 13.687 1.00 11.70 93 PHE A CA 1
ATOM 744 C C . PHE A 1 93 ? 25.524 6.924 12.199 1.00 11.75 93 PHE A C 1
ATOM 745 O O . PHE A 1 93 ? 24.589 6.133 11.978 1.00 11.18 93 PHE A O 1
ATOM 753 N N . ASP A 1 94 ? 26.247 7.512 11.290 1.00 11.63 94 ASP A N 1
ATOM 754 C CA . ASP A 1 94 ? 25.956 7.255 9.835 1.00 12.34 94 ASP A CA 1
ATOM 755 C C . ASP A 1 94 ? 27.154 7.817 9.078 1.00 12.34 94 ASP A C 1
ATOM 756 O O . ASP A 1 94 ? 26.978 8.936 8.564 1.00 13.03 94 ASP A O 1
ATOM 761 N N . PRO A 1 95 ? 28.227 7.074 8.995 1.00 12.68 95 PRO A N 1
ATOM 762 C CA . PRO A 1 95 ? 29.459 7.555 8.346 1.00 12.50 95 PRO A CA 1
ATOM 763 C C . PRO A 1 95 ? 29.298 7.793 6.845 1.00 12.36 95 PRO A C 1
ATOM 764 O O . PRO A 1 95 ? 28.644 6.971 6.149 1.00 11.88 95 PRO A O 1
ATOM 768 N N . ALA A 1 96 ? 29.861 8.887 6.367 1.00 11.57 96 ALA A N 1
ATOM 769 C CA . ALA A 1 96 ? 29.826 9.208 4.934 1.00 12.78 96 ALA A CA 1
ATOM 770 C C . ALA A 1 96 ? 30.766 8.234 4.200 1.00 13.33 96 ALA A C 1
ATOM 771 O O . ALA A 1 96 ? 30.411 7.834 3.050 1.00 13.89 96 ALA A O 1
ATOM 773 N N . GLU A 1 97 ? 31.924 7.892 4.744 1.00 13.00 97 GLU A N 1
ATOM 774 C CA . GLU A 1 97 ? 32.889 7.006 4.068 1.00 13.58 97 GLU A CA 1
ATOM 775 C C . GLU A 1 97 ? 33.414 6.005 5.064 1.00 14.44 97 GLU A C 1
ATOM 776 O O . GLU A 1 97 ? 34.186 6.465 5.888 1.00 14.47 97 GLU A O 1
ATOM 782 N N . GLU A 1 98 ? 33.077 4.774 4.986 1.00 15.93 98 GLU A N 1
ATOM 783 C CA . GLU A 1 98 ? 33.438 3.710 5.889 1.00 18.82 98 GLU A CA 1
ATOM 784 C C . GLU A 1 98 ? 34.897 3.422 6.038 1.00 19.88 98 GLU A C 1
ATOM 785 O O . GLU A 1 98 ? 35.190 3.035 7.206 1.00 20.56 98 GLU A O 1
ATOM 791 N N . ASN A 1 99 ? 35.716 3.637 5.038 1.00 19.90 99 ASN A N 1
ATOM 792 C CA . ASN A 1 99 ? 37.141 3.366 5.150 1.00 19.57 99 ASN A CA 1
ATOM 793 C C . ASN A 1 99 ? 37.913 4.598 5.559 1.00 18.96 99 ASN A C 1
ATOM 794 O O . ASN A 1 99 ? 39.127 4.356 5.582 1.00 19.41 99 ASN A O 1
ATOM 799 N N . VAL A 1 100 ? 37.350 5.764 5.792 1.00 17.94 100 VAL A N 1
ATOM 800 C CA . VAL A 1 100 ? 38.122 6.931 6.193 1.00 17.01 100 VAL A CA 1
ATOM 801 C C . VAL A 1 100 ? 37.560 7.380 7.564 1.00 16.65 100 VAL A C 1
ATOM 802 O O . VAL A 1 100 ? 38.310 8.046 8.312 1.00 17.05 100 VAL A O 1
ATOM 806 N N . TRP A 1 101 ? 36.350 6.986 7.922 1.00 15.30 101 TRP A N 1
ATOM 807 C CA . TRP A 1 101 ? 35.745 7.357 9.219 1.00 14.17 101 TRP A CA 1
ATOM 808 C C . TRP A 1 101 ? 36.651 7.044 10.417 1.00 13.14 101 TRP A C 1
ATOM 809 O O . TRP A 1 101 ? 36.887 7.913 11.259 1.00 12.50 101 TRP A O 1
ATOM 820 N N . VAL A 1 102 ? 37.111 5.822 10.484 1.00 13.24 102 VAL A N 1
ATOM 821 C CA . VAL A 1 102 ? 37.955 5.397 11.572 1.00 13.92 102 VAL A CA 1
ATOM 822 C C . VAL A 1 102 ? 39.225 6.244 11.679 1.00 14.04 102 VAL A C 1
ATOM 823 O O . VAL A 1 102 ? 39.566 6.532 12.875 1.00 13.98 102 VAL A O 1
ATOM 827 N N . SER A 1 103 ? 39.883 6.583 10.586 1.00 14.16 103 SER A N 1
ATOM 828 C CA . SER A 1 103 ? 41.134 7.360 10.789 1.00 13.92 103 SER A CA 1
ATOM 829 C C . SER A 1 103 ? 40.851 8.762 11.296 1.00 12.97 103 SER A C 1
ATOM 830 O O . SER A 1 103 ? 41.605 9.272 12.144 1.00 12.26 103 SER A O 1
ATOM 833 N N . ASN A 1 104 ? 39.789 9.409 10.862 1.00 11.86 104 ASN A N 1
ATOM 834 C CA . ASN A 1 104 ? 39.410 10.742 11.328 1.00 10.98 104 ASN A CA 1
ATOM 835 C C . ASN A 1 104 ? 39.033 10.691 12.834 1.00 10.18 104 ASN A C 1
ATOM 836 O O . ASN A 1 104 ? 39.347 11.647 13.513 1.00 9.85 104 ASN A O 1
ATOM 841 N N . ALA A 1 105 ? 38.324 9.699 13.278 1.00 9.56 105 ALA A N 1
ATOM 842 C CA . ALA A 1 105 ? 37.824 9.507 14.624 1.00 9.43 105 ALA A CA 1
ATOM 843 C C . ALA A 1 105 ? 39.025 9.224 15.529 1.00 10.20 105 ALA A C 1
ATOM 844 O O . ALA A 1 105 ? 39.045 9.897 16.564 1.00 10.56 105 ALA A O 1
ATOM 846 N N . LYS A 1 106 ? 39.938 8.375 15.147 1.00 10.15 106 LYS A N 1
ATOM 847 C CA . LYS A 1 106 ? 41.104 8.110 15.995 1.00 11.32 106 LYS A CA 1
ATOM 848 C C . LYS A 1 106 ? 41.909 9.381 16.167 1.00 11.05 106 LYS A C 1
ATOM 849 O O . LYS A 1 106 ? 42.341 9.707 17.309 1.00 10.57 106 LYS A O 1
ATOM 855 N N . GLU A 1 107 ? 42.211 10.070 15.092 1.00 10.96 107 GLU A N 1
ATOM 856 C CA . GLU A 1 107 ? 43.023 11.305 15.155 1.00 11.30 107 GLU A CA 1
ATOM 857 C C . GLU A 1 107 ? 42.425 12.487 15.898 1.00 9.38 107 GLU A C 1
ATOM 858 O O . GLU A 1 107 ? 43.143 13.146 16.600 1.00 8.35 107 GLU A O 1
ATOM 864 N N . SER A 1 108 ? 41.151 12.730 15.687 1.00 8.78 108 SER A N 1
ATOM 865 C CA . SER A 1 108 ? 40.436 13.848 16.322 1.00 8.49 108 SER A CA 1
ATOM 866 C C . SER A 1 108 ? 40.205 13.549 17.814 1.00 8.26 108 SER A C 1
ATOM 867 O O . SER A 1 108 ? 40.356 14.524 18.584 1.00 7.99 108 SER A O 1
ATOM 870 N N . LEU A 1 109 ? 39.897 12.318 18.171 1.00 7.87 109 LEU A N 1
ATOM 871 C CA . LEU A 1 109 ? 39.694 11.990 19.595 1.00 8.24 109 LEU A CA 1
ATOM 872 C C . LEU A 1 109 ? 41.013 12.054 20.336 1.00 9.02 109 LEU A C 1
ATOM 873 O O . LEU A 1 109 ? 41.078 12.522 21.486 1.00 8.61 109 LEU A O 1
ATOM 878 N N . LYS A 1 110 ? 42.089 11.589 19.705 1.00 9.51 110 LYS A N 1
ATOM 879 C CA . LYS A 1 110 ? 43.421 11.630 20.348 1.00 10.50 110 LYS A CA 1
ATOM 880 C C . LYS A 1 110 ? 43.788 13.086 20.596 1.00 10.70 110 LYS A C 1
ATOM 881 O O . LYS A 1 110 ? 44.343 13.417 21.672 1.00 11.44 110 LYS A O 1
ATOM 887 N N . LEU A 1 111 ? 43.511 13.967 19.645 1.00 11.07 111 LEU A N 1
ATOM 888 C CA . LEU A 1 111 ? 43.805 15.402 19.831 1.00 11.76 111 LEU A CA 1
ATOM 889 C C . LEU A 1 111 ? 43.055 15.950 21.057 1.00 11.20 111 LEU A C 1
ATOM 890 O O . LEU A 1 111 ? 43.652 16.735 21.786 1.00 11.35 111 LEU A O 1
ATOM 895 N N . ILE A 1 112 ? 41.777 15.605 21.201 1.00 10.44 112 ILE A N 1
ATOM 896 C CA . ILE A 1 112 ? 40.977 16.082 22.331 1.00 9.15 112 ILE A CA 1
ATOM 897 C C . ILE A 1 112 ? 41.555 15.566 23.663 1.00 8.79 112 ILE A C 1
ATOM 898 O O . ILE A 1 112 ? 41.780 16.329 24.598 1.00 8.62 112 ILE A O 1
ATOM 903 N N . ILE A 1 113 ? 41.758 14.275 23.714 1.00 9.63 113 ILE A N 1
ATOM 904 C CA . ILE A 1 113 ? 42.277 13.561 24.891 1.00 10.35 113 ILE A CA 1
ATOM 905 C C . ILE A 1 113 ? 43.611 14.124 25.387 1.00 11.48 113 ILE A C 1
ATOM 906 O O . ILE A 1 113 ? 43.828 14.276 26.605 1.00 11.07 113 ILE A O 1
ATOM 911 N N . GLN A 1 114 ? 44.487 14.462 24.450 1.00 12.37 114 GLN A N 1
ATOM 912 C CA . GLN A 1 114 ? 45.805 15.055 24.755 1.00 13.74 114 GLN A CA 1
ATOM 913 C C . GLN A 1 114 ? 45.698 16.419 25.386 1.00 13.52 114 GLN A C 1
ATOM 914 O O . GLN A 1 114 ? 46.683 16.779 26.051 1.00 13.79 114 GLN A O 1
ATOM 920 N N . LYS A 1 115 ? 44.624 17.170 25.290 1.00 13.07 115 LYS A N 1
ATOM 921 C CA . LYS A 1 115 ? 44.452 18.451 25.975 1.00 12.66 115 LYS A CA 1
ATOM 922 C C . LYS A 1 115 ? 44.311 18.275 27.498 1.00 12.53 115 LYS A C 1
ATOM 923 O O . LYS A 1 115 ? 44.681 19.137 28.313 1.00 11.94 115 LYS A O 1
ATOM 929 N N . TYR A 1 116 ? 43.775 17.154 27.918 1.00 12.08 116 TYR A N 1
ATOM 930 C CA . TYR A 1 116 ? 43.503 16.802 29.326 1.00 12.21 116 TYR A CA 1
ATOM 931 C C . TYR A 1 116 ? 44.696 16.043 29.926 1.00 13.08 116 TYR A C 1
ATOM 932 O O . TYR A 1 116 ? 44.626 14.823 30.110 1.00 12.41 116 TYR A O 1
ATOM 941 N N . SER A 1 117 ? 45.723 16.834 30.144 1.00 15.38 117 SER A N 1
ATOM 942 C CA . SER A 1 117 ? 47.005 16.378 30.720 1.00 18.52 117 SER A CA 1
ATOM 943 C C . SER A 1 117 ? 47.577 17.328 31.777 1.00 19.97 117 SER A C 1
ATOM 944 O O . SER A 1 117 ? 47.256 18.532 31.672 1.00 21.01 117 SER A O 1
ATOM 947 N N . ASP A 1 118 ? 48.387 16.782 32.645 1.00 20.26 118 ASP A N 1
ATOM 948 C CA . ASP A 1 118 ? 49.046 17.548 33.714 1.00 21.01 118 ASP A CA 1
ATOM 949 C C . ASP A 1 118 ? 50.521 17.136 33.591 1.00 21.20 118 ASP A C 1
ATOM 950 O O . ASP A 1 118 ? 50.901 16.281 32.774 1.00 20.35 118 ASP A O 1
ATOM 955 N N . ASP A 1 119 ? 51.323 17.671 34.475 1.00 21.66 119 ASP A N 1
ATOM 956 C CA . ASP A 1 119 ? 52.773 17.444 34.617 1.00 22.66 119 ASP A CA 1
ATOM 957 C C . ASP A 1 119 ? 53.071 15.951 34.751 1.00 21.91 119 ASP A C 1
ATOM 958 O O . ASP A 1 119 ? 54.127 15.517 34.264 1.00 21.54 119 ASP A O 1
ATOM 963 N N . SER A 1 120 ? 52.151 15.260 35.411 1.00 21.46 120 SER A N 1
ATOM 964 C CA . SER A 1 120 ? 52.322 13.823 35.596 1.00 21.47 120 SER A CA 1
ATOM 965 C C . SER A 1 120 ? 51.583 12.940 34.603 1.00 20.30 120 SER A C 1
ATOM 966 O O . SER A 1 120 ? 51.480 11.762 35.020 1.00 21.19 120 SER A O 1
ATOM 969 N N . GLY A 1 121 ? 51.165 13.396 33.436 1.00 18.87 121 GLY A N 1
ATOM 970 C CA . GLY A 1 121 ? 50.515 12.478 32.518 1.00 17.15 121 GLY A CA 1
ATOM 971 C C . GLY A 1 121 ? 49.102 12.855 32.130 1.00 16.11 121 GLY A C 1
ATOM 972 O O . GLY A 1 121 ? 48.567 13.896 32.513 1.00 15.79 121 GLY A O 1
ATOM 973 N N . ASN A 1 122 ? 48.523 11.947 31.382 1.00 15.32 122 ASN A N 1
ATOM 974 C CA . ASN A 1 122 ? 47.153 12.124 30.849 1.00 14.79 122 ASN A CA 1
ATOM 975 C C . ASN A 1 122 ? 46.130 11.921 31.964 1.00 13.19 122 ASN A C 1
ATOM 976 O O . ASN A 1 122 ? 46.331 11.061 32.809 1.00 13.24 122 ASN A O 1
ATOM 981 N N . LEU A 1 123 ? 45.079 12.705 31.951 1.00 11.46 123 LEU A N 1
ATOM 982 C CA . LEU A 1 123 ? 44.038 12.656 32.969 1.00 10.79 123 LEU A CA 1
ATOM 983 C C . LEU A 1 123 ? 42.804 11.863 32.532 1.00 10.28 123 LEU A C 1
ATOM 984 O O . LEU A 1 123 ? 41.890 11.746 33.365 1.00 10.54 123 LEU A O 1
ATOM 989 N N . ILE A 1 124 ? 42.735 11.391 31.319 1.00 9.67 124 ILE A N 1
ATOM 990 C CA . ILE A 1 124 ? 41.577 10.647 30.831 1.00 8.63 124 ILE A CA 1
ATOM 991 C C . ILE A 1 124 ? 41.796 9.157 30.981 1.00 8.83 124 ILE A C 1
ATOM 992 O O . ILE A 1 124 ? 42.829 8.694 30.477 1.00 9.69 124 ILE A O 1
ATOM 997 N N . ASP A 1 125 ? 40.889 8.422 31.573 1.00 7.90 125 ASP A N 1
ATOM 998 C CA . ASP A 1 125 ? 41.023 6.983 31.806 1.00 8.26 125 ASP A CA 1
ATOM 999 C C . ASP A 1 125 ? 40.192 6.111 30.870 1.00 7.44 125 ASP A C 1
ATOM 1000 O O . ASP A 1 125 ? 40.255 4.898 31.051 1.00 7.03 125 ASP A O 1
ATOM 1005 N N . GLY A 1 126 ? 39.436 6.678 29.937 1.00 7.54 126 GLY A N 1
ATOM 1006 C CA . GLY A 1 126 ? 38.649 5.794 29.070 1.00 7.02 126 GLY A CA 1
ATOM 1007 C C . GLY A 1 126 ? 37.725 6.592 28.137 1.00 7.02 126 GLY A C 1
ATOM 1008 O O . GLY A 1 126 ? 37.756 7.818 28.093 1.00 5.98 126 GLY A O 1
ATOM 1009 N N . ILE A 1 127 ? 36.897 5.809 27.470 1.00 6.70 127 ILE A N 1
ATOM 1010 C CA . ILE A 1 127 ? 35.904 6.324 26.534 1.00 7.43 127 ILE A CA 1
ATOM 1011 C C . ILE A 1 127 ? 34.543 5.616 26.679 1.00 6.60 127 ILE A C 1
ATOM 1012 O O . ILE A 1 127 ? 34.514 4.435 27.073 1.00 5.54 127 ILE A O 1
ATOM 1017 N N . ASP A 1 128 ? 33.489 6.340 26.447 1.00 5.74 128 ASP A N 1
ATOM 1018 C CA . ASP A 1 128 ? 32.104 5.869 26.548 1.00 5.67 128 ASP A CA 1
ATOM 1019 C C . ASP A 1 128 ? 31.425 6.080 25.185 1.00 5.23 128 ASP A C 1
ATOM 1020 O O . ASP A 1 128 ? 31.543 7.204 24.639 1.00 6.27 128 ASP A O 1
ATOM 1025 N N . ILE A 1 129 ? 30.770 5.061 24.676 1.00 5.18 129 ILE A N 1
ATOM 1026 C CA . ILE A 1 129 ? 30.108 5.136 23.379 1.00 5.13 129 ILE A CA 1
ATOM 1027 C C . ILE A 1 129 ? 28.613 5.370 23.652 1.00 5.48 129 ILE A C 1
ATOM 1028 O O . ILE A 1 129 ? 27.945 4.467 24.122 1.00 5.58 129 ILE A O 1
ATOM 1033 N N . HIS A 1 130 ? 28.183 6.549 23.260 1.00 5.44 130 HIS A N 1
ATOM 1034 C CA . HIS A 1 130 ? 26.799 6.958 23.497 1.00 6.73 130 HIS A CA 1
ATOM 1035 C C . HIS A 1 130 ? 26.139 7.638 22.326 1.00 7.04 130 HIS A C 1
ATOM 1036 O O . HIS A 1 130 ? 25.832 8.844 22.287 1.00 8.20 130 HIS A O 1
ATOM 1043 N N . TYR A 1 131 ? 25.908 6.824 21.295 1.00 7.78 131 TYR A N 1
ATOM 1044 C CA . TYR A 1 131 ? 25.157 7.249 20.110 1.00 8.40 131 TYR A CA 1
ATOM 1045 C C . TYR A 1 131 ? 23.721 6.726 20.377 1.00 9.21 131 TYR A C 1
ATOM 1046 O O . TYR A 1 131 ? 23.598 5.493 20.489 1.00 9.52 131 TYR A O 1
ATOM 1055 N N . GLU A 1 132 ? 22.723 7.550 20.444 1.00 10.69 132 GLU A N 1
ATOM 1056 C CA . GLU A 1 132 ? 21.346 7.114 20.654 1.00 13.14 132 GLU A CA 1
ATOM 1057 C C . GLU A 1 132 ? 20.707 6.585 19.367 1.00 14.20 132 GLU A C 1
ATOM 1058 O O . GLU A 1 132 ? 19.992 5.545 19.353 1.00 14.67 132 GLU A O 1
ATOM 1064 N N . HIS A 1 133 ? 20.934 7.265 18.257 1.00 15.14 133 HIS A N 1
ATOM 1065 C CA . HIS A 1 133 ? 20.395 6.969 16.921 1.00 16.92 133 HIS A CA 1
ATOM 1066 C C . HIS A 1 133 ? 21.353 6.287 15.967 1.00 17.97 133 HIS A C 1
ATOM 1067 O O . HIS A 1 133 ? 22.321 6.885 15.469 1.00 17.42 133 HIS A O 1
ATOM 1074 N N . ILE A 1 134 ? 21.157 5.000 15.789 1.00 19.03 134 ILE A N 1
ATOM 1075 C CA . ILE A 1 134 ? 21.911 4.081 14.939 1.00 21.43 134 ILE A CA 1
ATOM 1076 C C . ILE A 1 134 ? 20.831 3.301 14.161 1.00 24.18 134 ILE A C 1
ATOM 1077 O O . ILE A 1 134 ? 19.936 2.620 14.726 1.00 25.10 134 ILE A O 1
ATOM 1082 N N . ARG A 1 135 ? 20.859 3.319 12.882 1.00 26.44 135 ARG A N 1
ATOM 1083 C CA . ARG A 1 135 ? 19.837 2.657 12.020 1.00 28.73 135 ARG A CA 1
ATOM 1084 C C . ARG A 1 135 ? 20.002 1.184 11.718 1.00 29.32 135 ARG A C 1
ATOM 1085 O O . ARG A 1 135 ? 18.979 0.511 11.359 1.00 30.29 135 ARG A O 1
ATOM 1093 N N . SER A 1 136 ? 21.222 0.653 11.831 1.00 29.23 136 SER A N 1
ATOM 1094 C CA . SER A 1 136 ? 21.511 -0.770 11.523 1.00 28.16 136 SER A CA 1
ATOM 1095 C C . SER A 1 136 ? 22.714 -1.255 12.330 1.00 26.81 136 SER A C 1
ATOM 1096 O O . SER A 1 136 ? 23.522 -0.441 12.769 1.00 26.19 136 SER A O 1
ATOM 1099 N N . ASP A 1 137 ? 22.806 -2.565 12.428 1.00 25.65 137 ASP A N 1
ATOM 1100 C CA . ASP A 1 137 ? 23.879 -3.244 13.135 1.00 25.15 137 ASP A CA 1
ATOM 1101 C C . ASP A 1 137 ? 25.298 -2.950 12.606 1.00 24.19 137 ASP A C 1
ATOM 1102 O O . ASP A 1 137 ? 26.301 -2.953 13.314 1.00 23.39 137 ASP A O 1
ATOM 1107 N N . GLU A 1 138 ? 25.313 -2.806 11.280 1.00 23.19 138 GLU A N 1
ATOM 1108 C CA . GLU A 1 138 ? 26.482 -2.556 10.493 1.00 22.51 138 GLU A CA 1
ATOM 1109 C C . GLU A 1 138 ? 26.385 -1.363 9.576 1.00 21.51 138 GLU A C 1
ATOM 1110 O O . GLU A 1 138 ? 25.273 -1.169 9.117 1.00 22.13 138 GLU A O 1
ATOM 1116 N N . PRO A 1 139 ? 27.568 -0.750 9.438 1.00 20.13 139 PRO A N 1
ATOM 1117 C CA . PRO A 1 139 ? 28.997 -0.709 9.808 1.00 18.34 139 PRO A CA 1
ATOM 1118 C C . PRO A 1 139 ? 29.289 -0.307 11.238 1.00 17.11 139 PRO A C 1
ATOM 1119 O O . PRO A 1 139 ? 30.461 -0.269 11.598 1.00 16.89 139 PRO A O 1
ATOM 1123 N N . PHE A 1 140 ? 28.255 -0.068 12.035 1.00 15.30 140 PHE A N 1
ATOM 1124 C CA . PHE A 1 140 ? 28.423 0.280 13.460 1.00 13.63 140 PHE A CA 1
ATOM 1125 C C . PHE A 1 140 ? 29.326 -0.672 14.207 1.00 12.74 140 PHE A C 1
ATOM 1126 O O . PHE A 1 140 ? 30.342 -0.205 14.779 1.00 12.88 140 PHE A O 1
ATOM 1134 N N . ALA A 1 141 ? 28.998 -1.949 14.276 1.00 11.99 141 ALA A N 1
ATOM 1135 C CA . ALA A 1 141 ? 29.815 -2.913 15.038 1.00 11.63 141 ALA A CA 1
ATOM 1136 C C . ALA A 1 141 ? 31.225 -3.016 14.506 1.00 11.43 141 ALA A C 1
ATOM 1137 O O . ALA A 1 141 ? 32.212 -3.051 15.271 1.00 11.69 141 ALA A O 1
ATOM 1139 N N . THR A 1 142 ? 31.436 -3.015 13.224 1.00 11.32 142 THR A N 1
ATOM 1140 C CA . THR A 1 142 ? 32.796 -3.075 12.639 1.00 11.97 142 THR A CA 1
ATOM 1141 C C . THR A 1 142 ? 33.614 -1.803 12.876 1.00 11.20 142 THR A C 1
ATOM 1142 O O . THR A 1 142 ? 34.769 -1.874 13.316 1.00 11.66 142 THR A O 1
ATOM 1146 N N . LEU A 1 143 ? 33.096 -0.645 12.517 1.00 10.79 143 LEU A N 1
ATOM 1147 C CA . LEU A 1 143 ? 33.805 0.630 12.691 1.00 10.95 143 LEU A CA 1
ATOM 1148 C C . LEU A 1 143 ? 34.000 0.967 14.188 1.00 10.82 143 LEU A C 1
ATOM 1149 O O . LEU A 1 143 ? 35.120 1.336 14.578 1.00 10.42 143 LEU A O 1
ATOM 1154 N N . MET A 1 144 ? 32.970 0.819 15.007 1.00 10.23 144 MET A N 1
ATOM 1155 C CA . MET A 1 144 ? 33.142 1.123 16.467 1.00 10.40 144 MET A CA 1
ATOM 1156 C C . MET A 1 144 ? 34.133 0.152 17.071 1.00 10.44 144 MET A C 1
ATOM 1157 O O . MET A 1 144 ? 34.978 0.467 17.946 1.00 10.30 144 MET A O 1
ATOM 1162 N N . GLY A 1 145 ? 34.131 -1.106 16.652 1.00 10.68 145 GLY A N 1
ATOM 1163 C CA . GLY A 1 145 ? 35.034 -2.155 17.078 1.00 11.48 145 GLY A CA 1
ATOM 1164 C C . GLY A 1 145 ? 36.489 -1.766 16.746 1.00 11.78 145 GLY A C 1
ATOM 1165 O O . GLY A 1 145 ? 37.409 -1.925 17.569 1.00 12.19 145 GLY A O 1
ATOM 1166 N N . GLN A 1 146 ? 36.711 -1.310 15.535 1.00 12.32 146 GLN A N 1
ATOM 1167 C CA . GLN A 1 146 ? 38.057 -0.887 15.092 1.00 12.93 146 GLN A CA 1
ATOM 1168 C C . GLN A 1 146 ? 38.559 0.344 15.853 1.00 12.11 146 GLN A C 1
ATOM 1169 O O . GLN A 1 146 ? 39.784 0.416 16.135 1.00 12.55 146 GLN A O 1
ATOM 1175 N N . LEU A 1 147 ? 37.667 1.313 16.131 1.00 11.15 147 LEU A N 1
ATOM 1176 C CA . LEU A 1 147 ? 38.008 2.523 16.860 1.00 10.11 147 LEU A CA 1
ATOM 1177 C C . LEU A 1 147 ? 38.466 2.140 18.272 1.00 10.35 147 LEU A C 1
ATOM 1178 O O . LEU A 1 147 ? 39.509 2.638 18.712 1.00 10.14 147 LEU A O 1
ATOM 1183 N N . ILE A 1 148 ? 37.711 1.315 18.981 1.00 10.64 148 ILE A N 1
ATOM 1184 C CA . ILE A 1 148 ? 38.043 0.845 20.331 1.00 11.37 148 ILE A CA 1
ATOM 1185 C C . ILE A 1 148 ? 39.413 0.176 20.259 1.00 11.92 148 ILE A C 1
ATOM 1186 O O . ILE A 1 148 ? 40.258 0.532 21.081 1.00 11.69 148 ILE A O 1
ATOM 1191 N N . THR A 1 149 ? 39.650 -0.738 19.360 1.00 12.52 149 THR A N 1
ATOM 1192 C CA . THR A 1 149 ? 40.924 -1.459 19.195 1.00 14.33 149 THR A CA 1
ATOM 1193 C C . THR A 1 149 ? 42.073 -0.493 18.980 1.00 15.06 149 THR A C 1
ATOM 1194 O O . THR A 1 149 ? 43.073 -0.559 19.757 1.00 15.81 149 THR A O 1
ATOM 1198 N N . GLU A 1 150 ? 41.967 0.433 18.062 1.00 15.68 150 GLU A N 1
ATOM 1199 C CA . GLU A 1 150 ? 43.001 1.444 17.813 1.00 16.46 150 GLU A CA 1
ATOM 1200 C C . GLU A 1 150 ? 43.303 2.289 19.037 1.00 16.87 150 GLU A C 1
ATOM 1201 O O . GLU A 1 150 ? 44.484 2.553 19.354 1.00 16.98 150 GLU A O 1
ATOM 1207 N N . LEU A 1 151 ? 42.298 2.783 19.766 1.00 17.08 151 LEU A N 1
ATOM 1208 C CA . LEU A 1 151 ? 42.540 3.611 20.969 1.00 17.34 151 LEU A CA 1
ATOM 1209 C C . LEU A 1 151 ? 43.192 2.820 22.128 1.00 18.32 151 LEU A C 1
ATOM 1210 O O . LEU A 1 151 ? 44.087 3.361 22.810 1.00 17.80 151 LEU A O 1
ATOM 1215 N N . LYS A 1 152 ? 42.781 1.576 22.311 1.00 18.68 152 LYS A N 1
ATOM 1216 C CA . LYS A 1 152 ? 43.310 0.726 23.370 1.00 20.24 152 LYS A CA 1
ATOM 1217 C C . LYS A 1 152 ? 44.757 0.389 23.053 1.00 21.25 152 LYS A C 1
ATOM 1218 O O . LYS A 1 152 ? 45.539 0.272 23.990 1.00 22.11 152 LYS A O 1
ATOM 1224 N N . LYS A 1 153 ? 45.129 0.249 21.807 1.00 22.23 153 LYS A N 1
ATOM 1225 C CA . LYS A 1 153 ? 46.489 -0.074 21.377 1.00 22.75 153 LYS A CA 1
ATOM 1226 C C . LYS A 1 153 ? 47.408 1.135 21.326 1.00 22.34 153 LYS A C 1
ATOM 1227 O O . LYS A 1 153 ? 48.658 0.938 21.241 1.00 22.92 153 LYS A O 1
ATOM 1233 N N . ASP A 1 154 ? 46.904 2.348 21.395 1.00 21.31 154 ASP A N 1
ATOM 1234 C CA . ASP A 1 154 ? 47.805 3.521 21.345 1.00 20.32 154 ASP A CA 1
ATOM 1235 C C . ASP A 1 154 ? 48.506 3.662 22.689 1.00 20.47 154 ASP A C 1
ATOM 1236 O O . ASP A 1 154 ? 47.906 3.962 23.745 1.00 20.08 154 ASP A O 1
ATOM 1241 N N . ASP A 1 155 ? 49.831 3.505 22.700 1.00 20.49 155 ASP A N 1
ATOM 1242 C CA . ASP A 1 155 ? 50.662 3.623 23.914 1.00 20.28 155 ASP A CA 1
ATOM 1243 C C . ASP A 1 155 ? 50.766 5.059 24.438 1.00 19.63 155 ASP A C 1
ATOM 1244 O O . ASP A 1 155 ? 51.188 5.240 25.607 1.00 19.77 155 ASP A O 1
ATOM 1249 N N . ASP A 1 156 ? 50.370 6.068 23.671 1.00 18.51 156 ASP A N 1
ATOM 1250 C CA . ASP A 1 156 ? 50.385 7.461 24.113 1.00 17.90 156 ASP A CA 1
ATOM 1251 C C . ASP A 1 156 ? 49.194 7.810 25.030 1.00 17.16 156 ASP A C 1
ATOM 1252 O O . ASP A 1 156 ? 49.161 8.845 25.731 1.00 16.62 156 ASP A O 1
ATOM 1257 N N . LEU A 1 157 ? 48.198 6.959 25.010 1.00 16.18 157 LEU A N 1
ATOM 1258 C CA . LEU A 1 157 ? 46.936 7.091 25.734 1.00 15.56 157 LEU A CA 1
ATOM 1259 C C . LEU A 1 157 ? 46.786 6.042 26.841 1.00 15.35 157 LEU A C 1
ATOM 1260 O O . LEU A 1 157 ? 47.517 5.063 26.838 1.00 15.56 157 LEU A O 1
ATOM 1265 N N . ASN A 1 158 ? 45.867 6.326 27.750 1.00 15.40 158 ASN A N 1
ATOM 1266 C CA . ASN A 1 158 ? 45.545 5.429 28.859 1.00 15.97 158 ASN A CA 1
ATOM 1267 C C . ASN A 1 158 ? 44.072 5.049 28.748 1.00 14.95 158 ASN A C 1
ATOM 1268 O O . ASN A 1 158 ? 43.379 5.368 29.730 1.00 14.59 158 ASN A O 1
ATOM 1273 N N . ILE A 1 159 ? 43.669 4.421 27.691 1.00 14.35 159 ILE A N 1
ATOM 1274 C CA . ILE A 1 159 ? 42.242 4.080 27.511 1.00 14.26 159 ILE A CA 1
ATOM 1275 C C . ILE A 1 159 ? 42.044 2.740 28.145 1.00 14.69 159 ILE A C 1
ATOM 1276 O O . ILE A 1 159 ? 42.133 1.666 27.552 1.00 15.41 159 ILE A O 1
ATOM 1281 N N . ASN A 1 160 ? 41.810 2.814 29.438 1.00 14.16 160 ASN A N 1
ATOM 1282 C CA . ASN A 1 160 ? 41.670 1.650 30.303 1.00 14.06 160 ASN A CA 1
ATOM 1283 C C . ASN A 1 160 ? 40.235 1.244 30.540 1.00 13.03 160 ASN A C 1
ATOM 1284 O O . ASN A 1 160 ? 40.054 0.036 30.781 1.00 13.87 160 ASN A O 1
ATOM 1289 N N . VAL A 1 161 ? 39.295 2.155 30.553 1.00 10.93 161 VAL A N 1
ATOM 1290 C CA . VAL A 1 161 ? 37.913 1.759 30.867 1.00 9.83 161 VAL A CA 1
ATOM 1291 C C . VAL A 1 161 ? 37.056 2.059 29.654 1.00 8.59 161 VAL A C 1
ATOM 1292 O O . VAL A 1 161 ? 37.009 3.246 29.334 1.00 8.25 161 VAL A O 1
ATOM 1296 N N . VAL A 1 162 ? 36.427 1.055 29.064 1.00 7.62 162 VAL A N 1
ATOM 1297 C CA . VAL A 1 162 ? 35.590 1.271 27.881 1.00 6.49 162 VAL A CA 1
ATOM 1298 C C . VAL A 1 162 ? 34.140 0.925 28.230 1.00 6.04 162 VAL A C 1
ATOM 1299 O O . VAL A 1 162 ? 33.956 -0.132 28.840 1.00 5.43 162 VAL A O 1
ATOM 1303 N N . SER A 1 163 ? 33.206 1.769 27.830 1.00 5.11 163 SER A N 1
ATOM 1304 C CA . SER A 1 163 ? 31.788 1.471 28.138 1.00 5.40 163 SER A CA 1
ATOM 1305 C C . SER A 1 163 ? 30.916 1.808 26.964 1.00 5.37 163 SER A C 1
ATOM 1306 O O . SER A 1 163 ? 31.309 2.611 26.083 1.00 5.51 163 SER A O 1
ATOM 1309 N N . ILE A 1 164 ? 29.739 1.212 26.962 1.00 5.86 164 ILE A N 1
ATOM 1310 C CA . ILE A 1 164 ? 28.705 1.445 25.931 1.00 5.81 164 ILE A CA 1
ATOM 1311 C C . ILE A 1 164 ? 27.432 1.855 26.663 1.00 5.79 164 ILE A C 1
ATOM 1312 O O . ILE A 1 164 ? 27.288 1.480 27.859 1.00 6.22 164 ILE A O 1
ATOM 1317 N N . ALA A 1 165 ? 26.580 2.605 25.990 1.00 5.73 165 ALA A N 1
ATOM 1318 C CA . ALA A 1 165 ? 25.358 3.092 26.657 1.00 6.07 165 ALA A CA 1
ATOM 1319 C C . ALA A 1 165 ? 24.084 2.789 25.951 1.00 6.63 165 ALA A C 1
ATOM 1320 O O . ALA A 1 165 ? 23.445 3.719 25.423 1.00 7.17 165 ALA A O 1
ATOM 1322 N N . PRO A 1 166 ? 23.652 1.526 25.865 1.00 7.33 166 PRO A N 1
ATOM 1323 C CA . PRO A 1 166 ? 22.414 1.187 25.162 1.00 7.56 166 PRO A CA 1
ATOM 1324 C C . PRO A 1 166 ? 21.114 1.596 25.842 1.00 8.49 166 PRO A C 1
ATOM 1325 O O . PRO A 1 166 ? 21.084 1.847 27.057 1.00 8.04 166 PRO A O 1
ATOM 1329 N N . SER A 1 167 ? 20.033 1.593 25.109 1.00 9.12 167 SER A N 1
ATOM 1330 C CA . SER A 1 167 ? 18.654 1.858 25.490 1.00 10.03 167 SER A CA 1
ATOM 1331 C C . SER A 1 167 ? 17.880 0.715 24.838 1.00 10.69 167 SER A C 1
ATOM 1332 O O . SER A 1 167 ? 18.383 -0.011 23.960 1.00 11.14 167 SER A O 1
ATOM 1335 N N . GLU A 1 168 ? 16.634 0.583 25.264 1.00 11.02 168 GLU A N 1
ATOM 1336 C CA . GLU A 1 168 ? 15.847 -0.515 24.678 1.00 12.02 168 GLU A CA 1
ATOM 1337 C C . GLU A 1 168 ? 15.843 -0.440 23.155 1.00 12.70 168 GLU A C 1
ATOM 1338 O O . GLU A 1 168 ? 16.004 -1.498 22.526 1.00 13.37 168 GLU A O 1
ATOM 1344 N N . ASN A 1 169 ? 15.614 0.730 22.577 1.00 13.00 169 ASN A N 1
ATOM 1345 C CA . ASN A 1 169 ? 15.512 0.834 21.103 1.00 14.20 169 ASN A CA 1
ATOM 1346 C C . ASN A 1 169 ? 16.784 0.675 20.287 1.00 13.66 169 ASN A C 1
ATOM 1347 O O . ASN A 1 169 ? 16.571 0.452 19.070 1.00 14.16 169 ASN A O 1
ATOM 1352 N N . ASN A 1 170 ? 17.956 0.747 20.864 1.00 12.06 170 ASN A N 1
ATOM 1353 C CA . ASN A 1 170 ? 19.180 0.567 20.061 1.00 10.86 170 ASN A CA 1
ATOM 1354 C C . ASN A 1 170 ? 19.935 -0.631 20.624 1.00 10.43 170 ASN A C 1
ATOM 1355 O O . ASN A 1 170 ? 21.022 -0.869 20.077 1.00 10.05 170 ASN A O 1
ATOM 1360 N N . SER A 1 171 ? 19.465 -1.347 21.616 1.00 9.87 171 SER A N 1
ATOM 1361 C CA . SER A 1 171 ? 20.185 -2.468 22.214 1.00 10.82 171 SER A CA 1
ATOM 1362 C C . SER A 1 171 ? 20.709 -3.521 21.245 1.00 11.31 171 SER A C 1
ATOM 1363 O O . SER A 1 171 ? 21.809 -4.053 21.441 1.00 11.38 171 SER A O 1
ATOM 1366 N N . SER A 1 172 ? 19.958 -3.858 20.221 1.00 11.92 172 SER A N 1
ATOM 1367 C CA . SER A 1 172 ? 20.396 -4.883 19.248 1.00 12.64 172 SER A CA 1
ATOM 1368 C C . SER A 1 172 ? 21.682 -4.466 18.562 1.00 12.18 172 SER A C 1
ATOM 1369 O O . SER A 1 172 ? 22.562 -5.333 18.404 1.00 12.47 172 SER A O 1
ATOM 1372 N N . HIS A 1 173 ? 21.885 -3.224 18.211 1.00 11.99 173 HIS A N 1
ATOM 1373 C CA . HIS A 1 173 ? 23.124 -2.733 17.589 1.00 11.31 173 HIS A CA 1
ATOM 1374 C C . HIS A 1 173 ? 24.262 -2.764 18.578 1.00 10.66 173 HIS A C 1
ATOM 1375 O O . HIS A 1 173 ? 25.372 -3.154 18.154 1.00 10.39 173 HIS A O 1
ATOM 1382 N N . TYR A 1 174 ? 24.028 -2.430 19.850 1.00 9.39 174 TYR A N 1
ATOM 1383 C CA . TYR A 1 174 ? 25.084 -2.487 20.856 1.00 8.99 174 TYR A CA 1
ATOM 1384 C C . TYR A 1 174 ? 25.459 -3.920 21.186 1.00 9.33 174 TYR A C 1
ATOM 1385 O O . TYR A 1 174 ? 26.612 -4.187 21.574 1.00 9.03 174 TYR A O 1
ATOM 1394 N N . GLN A 1 175 ? 24.537 -4.850 21.083 1.00 9.81 175 GLN A N 1
ATOM 1395 C CA . GLN A 1 175 ? 24.782 -6.285 21.370 1.00 10.51 175 GLN A CA 1
ATOM 1396 C C . GLN A 1 175 ? 25.745 -6.845 20.321 1.00 10.16 175 GLN A C 1
ATOM 1397 O O . GLN A 1 175 ? 26.646 -7.619 20.640 1.00 10.36 175 GLN A O 1
ATOM 1403 N N . LYS A 1 176 ? 25.560 -6.433 19.109 1.00 10.88 176 LYS A N 1
ATOM 1404 C CA . LYS A 1 176 ? 26.425 -6.849 17.973 1.00 11.77 176 LYS A CA 1
ATOM 1405 C C . LYS A 1 176 ? 27.868 -6.453 18.294 1.00 11.34 176 LYS A C 1
ATOM 1406 O O . LYS A 1 176 ? 28.835 -7.229 18.141 1.00 10.83 176 LYS A O 1
ATOM 1412 N N . LEU A 1 177 ? 28.025 -5.195 18.711 1.00 11.01 177 LEU A N 1
ATOM 1413 C CA . LEU A 1 177 ? 29.330 -4.638 19.093 1.00 10.83 177 LEU A CA 1
ATOM 1414 C C . LEU A 1 177 ? 29.904 -5.365 20.307 1.00 10.98 177 LEU A C 1
ATOM 1415 O O . LEU A 1 177 ? 31.056 -5.783 20.290 1.00 10.38 177 LEU A O 1
ATOM 1420 N N . TYR A 1 178 ? 29.074 -5.519 21.334 1.00 11.11 178 TYR A N 1
ATOM 1421 C CA . TYR A 1 178 ? 29.541 -6.148 22.550 1.00 11.86 178 TYR A CA 1
ATOM 1422 C C . TYR A 1 178 ? 29.980 -7.570 22.203 1.00 12.65 178 TYR A C 1
ATOM 1423 O O . TYR A 1 178 ? 31.074 -7.936 22.726 1.00 12.88 178 TYR A O 1
ATOM 1432 N N . ASN A 1 179 ? 29.223 -8.309 21.427 1.00 13.16 179 ASN A N 1
ATOM 1433 C CA . ASN A 1 179 ? 29.672 -9.714 21.152 1.00 14.48 179 ASN A CA 1
ATOM 1434 C C . ASN A 1 179 ? 31.022 -9.814 20.473 1.00 14.90 179 ASN A C 1
ATOM 1435 O O . ASN A 1 179 ? 31.834 -10.698 20.805 1.00 15.28 179 ASN A O 1
ATOM 1440 N N . ALA A 1 180 ? 31.278 -8.918 19.554 1.00 14.82 180 ALA A N 1
ATOM 1441 C CA . ALA A 1 180 ? 32.527 -8.872 18.813 1.00 15.66 180 ALA A CA 1
ATOM 1442 C C . ALA A 1 180 ? 33.704 -8.407 19.655 1.00 16.20 180 ALA A C 1
ATOM 1443 O O . ALA A 1 180 ? 34.851 -8.914 19.520 1.00 16.91 180 ALA A O 1
ATOM 1445 N N . LYS A 1 181 ? 33.526 -7.447 20.563 1.00 15.85 181 LYS A N 1
ATOM 1446 C CA . LYS A 1 181 ? 34.577 -6.864 21.367 1.00 15.50 181 LYS A CA 1
ATOM 1447 C C . LYS A 1 181 ? 34.441 -7.020 22.872 1.00 15.42 181 LYS A C 1
ATOM 1448 O O . LYS A 1 181 ? 34.943 -6.155 23.595 1.00 14.56 181 LYS A O 1
ATOM 1454 N N . LYS A 1 182 ? 33.848 -8.092 23.332 1.00 15.64 182 LYS A N 1
ATOM 1455 C CA . LYS A 1 182 ? 33.559 -8.407 24.723 1.00 16.67 182 LYS A CA 1
ATOM 1456 C C . LYS A 1 182 ? 34.771 -8.242 25.634 1.00 16.95 182 LYS A C 1
ATOM 1457 O O . LYS A 1 182 ? 34.650 -7.781 26.788 1.00 16.97 182 LYS A O 1
ATOM 1463 N N . ASP A 1 183 ? 35.924 -8.599 25.102 1.00 16.82 183 ASP A N 1
ATOM 1464 C CA . ASP A 1 183 ? 37.107 -8.451 25.947 1.00 18.35 183 ASP A CA 1
ATOM 1465 C C . ASP A 1 183 ? 37.526 -6.994 26.093 1.00 18.34 183 ASP A C 1
ATOM 1466 O O . ASP A 1 183 ? 38.299 -6.817 27.086 1.00 19.70 183 ASP A O 1
ATOM 1471 N N . TYR A 1 184 ? 37.173 -6.039 25.305 1.00 17.20 184 TYR A N 1
ATOM 1472 C CA . TYR A 1 184 ? 37.624 -4.653 25.509 1.00 17.01 184 TYR A CA 1
ATOM 1473 C C . TYR A 1 184 ? 36.570 -3.752 26.166 1.00 15.21 184 TYR A C 1
ATOM 1474 O O . TYR A 1 184 ? 36.940 -2.623 26.481 1.00 14.61 184 TYR A O 1
ATOM 1483 N N . ILE A 1 185 ? 35.354 -4.247 26.286 1.00 13.15 185 ILE A N 1
ATOM 1484 C CA . ILE A 1 185 ? 34.273 -3.450 26.879 1.00 11.90 185 ILE A CA 1
ATOM 1485 C C . ILE A 1 185 ? 34.070 -3.834 28.345 1.00 11.53 185 ILE A C 1
ATOM 1486 O O . ILE A 1 185 ? 33.615 -4.962 28.623 1.00 12.09 185 ILE A O 1
ATOM 1491 N N . ASN A 1 186 ? 34.380 -2.932 29.244 1.00 10.13 186 ASN A N 1
ATOM 1492 C CA . ASN A 1 186 ? 34.216 -3.233 30.666 1.00 10.42 186 ASN A CA 1
ATOM 1493 C C . ASN A 1 186 ? 32.782 -3.125 31.181 1.00 9.94 186 ASN A C 1
ATOM 1494 O O . ASN A 1 186 ? 32.433 -3.965 32.034 1.00 9.96 186 ASN A O 1
ATOM 1499 N N . TRP A 1 187 ? 32.100 -2.070 30.741 1.00 9.04 187 TRP A N 1
ATOM 1500 C CA . TRP A 1 187 ? 30.802 -1.719 31.274 1.00 8.78 187 TRP A CA 1
ATOM 1501 C C . TRP A 1 187 ? 29.672 -1.540 30.288 1.00 8.10 187 TRP A C 1
ATOM 1502 O O . TRP A 1 187 ? 29.967 -0.821 29.320 1.00 8.03 187 TRP A O 1
ATOM 1513 N N . VAL A 1 188 ? 28.491 -2.107 30.578 1.00 7.51 188 VAL A N 1
ATOM 1514 C CA . VAL A 1 188 ? 27.330 -1.855 29.691 1.00 7.12 188 VAL A CA 1
ATOM 1515 C C . VAL A 1 188 ? 26.392 -0.950 30.515 1.00 6.71 188 VAL A C 1
ATOM 1516 O O . VAL A 1 188 ? 25.819 -1.501 31.474 1.00 7.56 188 VAL A O 1
ATOM 1520 N N . ASP A 1 189 ? 26.251 0.300 30.201 1.00 5.91 189 ASP A N 1
ATOM 1521 C CA . ASP A 1 189 ? 25.418 1.203 31.013 1.00 5.65 189 ASP A CA 1
ATOM 1522 C C . ASP A 1 189 ? 24.028 1.245 30.383 1.00 5.62 189 ASP A C 1
ATOM 1523 O O . ASP A 1 189 ? 23.900 2.078 29.453 1.00 5.64 189 ASP A O 1
ATOM 1528 N N . TYR A 1 190 ? 23.100 0.464 30.931 1.00 4.83 190 TYR A N 1
ATOM 1529 C CA . TYR A 1 190 ? 21.734 0.460 30.337 1.00 5.15 190 TYR A CA 1
ATOM 1530 C C . TYR A 1 190 ? 20.790 1.463 31.007 1.00 5.31 190 TYR A C 1
ATOM 1531 O O . TYR A 1 190 ? 20.575 1.349 32.234 1.00 5.44 190 TYR A O 1
ATOM 1540 N N . GLN A 1 191 ? 20.239 2.388 30.221 1.00 5.30 191 GLN A N 1
ATOM 1541 C CA . GLN A 1 191 ? 19.357 3.427 30.729 1.00 5.58 191 GLN A CA 1
ATOM 1542 C C . GLN A 1 191 ? 17.922 2.988 30.936 1.00 5.94 191 GLN A C 1
ATOM 1543 O O . GLN A 1 191 ? 17.166 2.966 29.961 1.00 6.45 191 GLN A O 1
ATOM 1549 N N . PHE A 1 192 ? 17.481 2.712 32.156 1.00 6.24 192 PHE A N 1
ATOM 1550 C CA . PHE A 1 192 ? 16.089 2.305 32.426 1.00 6.84 192 PHE A CA 1
ATOM 1551 C C . PHE A 1 192 ? 15.071 3.401 32.122 1.00 7.08 192 PHE A C 1
ATOM 1552 O O . PHE A 1 192 ? 13.917 3.057 31.822 1.00 6.91 192 PHE A O 1
ATOM 1560 N N . SER A 1 193 ? 15.418 4.678 32.169 1.00 7.28 193 SER A N 1
ATOM 1561 C CA . SER A 1 193 ? 14.471 5.757 31.888 1.00 7.88 193 SER A CA 1
ATOM 1562 C C . SER A 1 193 ? 14.076 5.764 30.408 1.00 8.46 193 SER A C 1
ATOM 1563 O O . SER A 1 193 ? 13.092 6.481 30.094 1.00 8.95 193 SER A O 1
ATOM 1566 N N . ASN A 1 194 ? 14.728 5.018 29.529 1.00 8.60 194 ASN A N 1
ATOM 1567 C CA . ASN A 1 194 ? 14.388 4.990 28.095 1.00 9.80 194 ASN A CA 1
ATOM 1568 C C . ASN A 1 194 ? 13.579 3.767 27.678 1.00 10.53 194 ASN A C 1
ATOM 1569 O O . ASN A 1 194 ? 13.451 3.529 26.453 1.00 10.62 194 ASN A O 1
ATOM 1574 N N . GLN A 1 195 ? 13.047 2.979 28.590 1.00 11.18 195 GLN A N 1
ATOM 1575 C CA . GLN A 1 195 ? 12.263 1.783 28.260 1.00 12.59 195 GLN A CA 1
ATOM 1576 C C . GLN A 1 195 ? 11.061 2.199 27.423 1.00 14.15 195 GLN A C 1
ATOM 1577 O O . GLN A 1 195 ? 10.563 3.333 27.508 1.00 13.95 195 GLN A O 1
ATOM 1583 N N . GLN A 1 196 ? 10.580 1.257 26.635 1.00 15.49 196 GLN A N 1
ATOM 1584 C CA . GLN A 1 196 ? 9.379 1.571 25.801 1.00 17.53 196 GLN A CA 1
ATOM 1585 C C . GLN A 1 196 ? 8.095 1.611 26.633 1.00 17.63 196 GLN A C 1
ATOM 1586 O O . GLN A 1 196 ? 7.316 2.575 26.546 1.00 18.03 196 GLN A O 1
ATOM 1592 N N . LYS A 1 197 ? 7.889 0.567 27.404 1.00 17.33 197 LYS A N 1
ATOM 1593 C CA . LYS A 1 197 ? 6.721 0.496 28.291 1.00 18.14 197 LYS A CA 1
ATOM 1594 C C . LYS A 1 197 ? 7.232 0.739 29.707 1.00 18.09 197 LYS A C 1
ATOM 1595 O O . LYS A 1 197 ? 8.379 0.399 30.024 1.00 17.71 197 LYS A O 1
ATOM 1601 N N . PRO A 1 198 ? 6.424 1.300 30.584 1.00 18.35 198 PRO A N 1
ATOM 1602 C CA . PRO A 1 198 ? 6.785 1.577 31.971 1.00 18.01 198 PRO A CA 1
ATOM 1603 C C . PRO A 1 198 ? 7.183 0.324 32.723 1.00 17.81 198 PRO A C 1
ATOM 1604 O O . PRO A 1 198 ? 6.757 -0.827 32.486 1.00 17.85 198 PRO A O 1
ATOM 1608 N N . VAL A 1 199 ? 8.086 0.517 33.661 1.00 17.90 199 VAL A N 1
ATOM 1609 C CA . VAL A 1 199 ? 8.605 -0.513 34.595 1.00 18.42 199 VAL A CA 1
ATOM 1610 C C . VAL A 1 199 ? 7.767 -0.191 35.863 1.00 19.25 199 VAL A C 1
ATOM 1611 O O . VAL A 1 199 ? 7.986 0.823 36.558 1.00 19.10 199 VAL A O 1
ATOM 1615 N N . SER A 1 200 ? 6.801 -1.066 36.070 1.00 20.04 200 SER A N 1
ATOM 1616 C CA . SER A 1 200 ? 5.864 -0.855 37.165 1.00 20.84 200 SER A CA 1
ATOM 1617 C C . SER A 1 200 ? 6.108 -1.389 38.541 1.00 20.55 200 SER A C 1
ATOM 1618 O O . SER A 1 200 ? 5.450 -0.879 39.483 1.00 20.79 200 SER A O 1
ATOM 1621 N N . THR A 1 201 ? 6.955 -2.381 38.631 1.00 20.23 201 THR A N 1
ATOM 1622 C CA . THR A 1 201 ? 7.216 -2.946 39.957 1.00 20.22 201 THR A CA 1
ATOM 1623 C C . THR A 1 201 ? 8.709 -3.207 40.101 1.00 20.48 201 THR A C 1
ATOM 1624 O O . THR A 1 201 ? 9.484 -3.195 39.145 1.00 19.95 201 THR A O 1
ATOM 1628 N N . ASP A 1 202 ? 9.091 -3.492 41.337 1.00 20.77 202 ASP A N 1
ATOM 1629 C CA . ASP A 1 202 ? 10.514 -3.819 41.585 1.00 21.29 202 ASP A CA 1
ATOM 1630 C C . ASP A 1 202 ? 10.766 -5.216 41.002 1.00 21.10 202 ASP A C 1
ATOM 1631 O O . ASP A 1 202 ? 11.929 -5.476 40.621 1.00 21.25 202 ASP A O 1
ATOM 1636 N N . ASP A 1 203 ? 9.752 -6.059 40.942 1.00 20.66 203 ASP A N 1
ATOM 1637 C CA . ASP A 1 203 ? 9.925 -7.383 40.347 1.00 20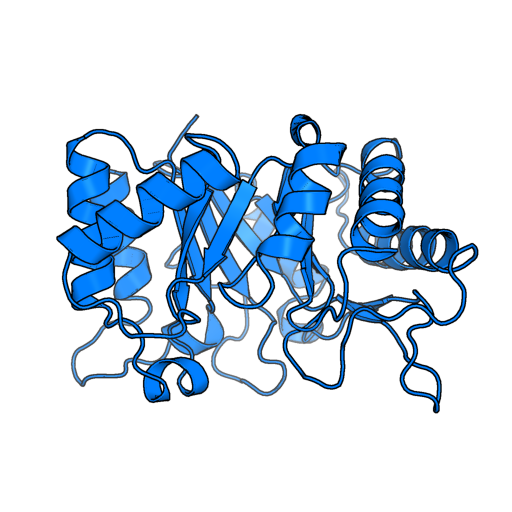.83 203 ASP A CA 1
ATOM 1638 C C . ASP A 1 203 ? 10.107 -7.196 38.819 1.00 19.66 203 ASP A C 1
ATOM 1639 O O . ASP A 1 203 ? 10.936 -7.983 38.300 1.00 20.18 203 ASP A O 1
ATOM 1644 N N . ALA A 1 204 ? 9.404 -6.302 38.148 1.00 18.32 204 ALA A N 1
ATOM 1645 C CA . ALA A 1 204 ? 9.535 -6.082 36.704 1.00 16.82 204 ALA A CA 1
ATOM 1646 C C . ALA A 1 204 ? 10.960 -5.564 36.428 1.00 16.75 204 ALA A C 1
ATOM 1647 O O . ALA A 1 204 ? 11.547 -5.906 35.389 1.00 16.39 204 ALA A O 1
ATOM 1649 N N . PHE A 1 205 ? 11.494 -4.791 37.371 1.00 15.93 205 PHE A N 1
ATOM 1650 C CA . PHE A 1 205 ? 12.844 -4.226 37.219 1.00 15.22 205 PHE A CA 1
ATOM 1651 C C . PHE A 1 205 ? 13.882 -5.336 37.193 1.00 14.98 205 PHE A C 1
ATOM 1652 O O . PHE A 1 205 ? 14.789 -5.380 36.360 1.00 14.47 205 PHE A O 1
ATOM 1660 N N . VAL A 1 206 ? 13.759 -6.215 38.184 1.00 14.87 206 VAL A N 1
ATOM 1661 C CA . VAL A 1 206 ? 14.675 -7.340 38.420 1.00 15.37 206 VAL A CA 1
ATOM 1662 C C . VAL A 1 206 ? 14.717 -8.273 37.207 1.00 16.03 206 VAL A C 1
ATOM 1663 O O . VAL A 1 206 ? 15.780 -8.749 36.764 1.00 15.61 206 VAL A O 1
ATOM 1667 N N . GLU A 1 207 ? 13.537 -8.527 36.720 1.00 16.82 207 GLU A N 1
ATOM 1668 C CA . GLU A 1 207 ? 13.342 -9.403 35.538 1.00 18.27 207 GLU A CA 1
ATOM 1669 C C . GLU A 1 207 ? 13.995 -8.733 34.343 1.00 17.50 207 GLU A C 1
ATOM 1670 O O . GLU A 1 207 ? 14.680 -9.461 33.594 1.00 17.65 207 GLU A O 1
ATOM 1676 N N . ILE A 1 208 ? 13.908 -7.431 34.192 1.00 16.47 208 ILE A N 1
ATOM 1677 C CA . ILE A 1 208 ? 14.584 -6.790 33.051 1.00 15.61 208 ILE A CA 1
ATOM 1678 C C . ILE A 1 208 ? 16.095 -6.929 33.150 1.00 14.91 208 ILE A C 1
ATOM 1679 O 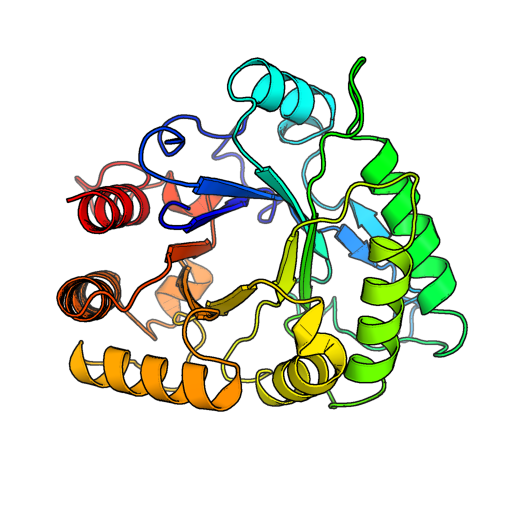O . ILE A 1 208 ? 16.804 -7.253 32.171 1.00 14.59 208 ILE A O 1
ATOM 1684 N N . PHE A 1 209 ? 16.605 -6.686 34.341 1.00 14.02 209 PHE A N 1
ATOM 1685 C CA . PHE A 1 209 ? 18.025 -6.746 34.620 1.00 13.85 209 PHE A CA 1
ATOM 1686 C C . PHE A 1 209 ? 18.593 -8.118 34.294 1.00 14.29 209 PHE A C 1
ATOM 1687 O O . PHE A 1 209 ? 19.633 -8.219 33.633 1.00 13.19 209 PHE A O 1
ATOM 1695 N N . LYS A 1 210 ? 17.927 -9.180 34.743 1.00 14.67 210 LYS A N 1
ATOM 1696 C CA . LYS A 1 210 ? 18.431 -10.540 34.485 1.00 15.91 210 LYS A CA 1
ATOM 1697 C C . LYS A 1 210 ? 18.539 -10.823 32.981 1.00 15.60 210 LYS A C 1
ATOM 1698 O O . LYS A 1 210 ? 19.521 -11.479 32.586 1.00 15.39 210 LYS A O 1
ATOM 1704 N N . SER A 1 211 ? 17.571 -10.343 32.238 1.00 15.61 211 SER A N 1
ATOM 1705 C CA . SER A 1 211 ? 17.560 -10.539 30.766 1.00 16.34 211 SER A CA 1
ATOM 1706 C C . SER A 1 211 ? 18.701 -9.737 30.121 1.00 15.77 211 SER A C 1
ATOM 1707 O O . SER A 1 211 ? 19.280 -10.227 29.136 1.00 15.50 211 SER A O 1
ATOM 1710 N N . LEU A 1 212 ? 19.072 -8.590 30.673 1.00 14.66 212 LEU A N 1
ATOM 1711 C CA . LEU A 1 212 ? 20.187 -7.799 30.180 1.00 14.07 212 LEU A CA 1
ATOM 1712 C C . LEU A 1 212 ? 21.470 -8.570 30.374 1.00 14.56 212 LEU A C 1
ATOM 1713 O O . LEU A 1 212 ? 22.371 -8.525 29.525 1.00 14.96 212 LEU A O 1
ATOM 1718 N N . GLU A 1 213 ? 21.675 -9.248 31.497 1.00 14.39 213 GLU A N 1
ATOM 1719 C CA . GLU A 1 213 ? 22.895 -10.034 31.760 1.00 15.79 213 GLU A CA 1
ATOM 1720 C C . GLU A 1 213 ? 23.059 -11.203 30.781 1.00 16.50 213 GLU A C 1
ATOM 1721 O O . GLU A 1 213 ? 24.163 -11.629 30.428 1.00 16.64 213 GLU A O 1
ATOM 1727 N N . LYS A 1 214 ? 21.950 -11.709 30.296 1.00 17.58 214 LYS A N 1
ATOM 1728 C CA . LYS A 1 214 ? 21.882 -12.791 29.306 1.00 18.94 214 LYS A CA 1
ATOM 1729 C C . LYS A 1 214 ? 22.240 -12.178 27.943 1.00 18.47 214 LYS A C 1
ATOM 1730 O O . LYS A 1 214 ? 23.026 -12.801 27.199 1.00 18.95 214 LYS A O 1
ATOM 1736 N N . ASP A 1 215 ? 21.729 -10.998 27.637 1.00 17.10 215 ASP A N 1
ATOM 1737 C CA . ASP A 1 215 ? 22.007 -10.284 26.371 1.00 16.47 215 ASP A CA 1
ATOM 1738 C C . ASP A 1 215 ? 23.471 -9.824 26.268 1.00 15.55 215 ASP A C 1
ATOM 1739 O O . ASP A 1 215 ? 24.033 -9.854 25.162 1.00 15.75 215 ASP A O 1
ATOM 1744 N N . TYR A 1 216 ? 24.072 -9.413 27.356 1.00 14.55 216 TYR A N 1
ATOM 1745 C CA . TYR A 1 216 ? 25.456 -8.949 27.444 1.00 14.01 216 TYR A CA 1
ATOM 1746 C C . TYR A 1 216 ? 26.224 -9.992 28.216 1.00 14.74 216 TYR A C 1
ATOM 1747 O O . TYR A 1 216 ? 26.586 -11.052 27.671 1.00 14.60 216 TYR A O 1
ATOM 1756 N N . HIS A 1 217 ? 26.421 -9.713 29.483 1.00 15.56 217 HIS A N 1
ATOM 1757 C CA . HIS A 1 217 ? 27.155 -10.668 30.352 1.00 16.81 217 HIS A CA 1
ATOM 1758 C C . HIS A 1 217 ? 26.914 -10.347 31.819 1.00 16.88 217 HIS A C 1
ATOM 1759 O O . HIS A 1 217 ? 26.886 -9.158 32.161 1.00 16.21 217 HIS A O 1
ATOM 1766 N N . PRO A 1 218 ? 26.783 -11.363 32.683 1.00 17.07 218 PRO A N 1
ATOM 1767 C CA . PRO A 1 218 ? 26.559 -11.152 34.115 1.00 16.57 218 PRO A CA 1
ATOM 1768 C C . PRO A 1 218 ? 27.713 -10.330 34.646 1.00 16.00 218 PRO A C 1
ATOM 1769 O O . PRO A 1 218 ? 28.878 -10.470 34.276 1.00 15.76 218 PRO A O 1
ATOM 1773 N N . HIS A 1 219 ? 27.328 -9.475 35.578 1.00 15.54 219 HIS A N 1
ATOM 1774 C CA . HIS A 1 219 ? 28.151 -8.557 36.345 1.00 15.26 219 HIS A CA 1
ATOM 1775 C C . HIS A 1 219 ? 28.765 -7.440 35.532 1.00 14.24 219 HIS A C 1
ATOM 1776 O O . HIS A 1 219 ? 29.582 -6.689 36.086 1.00 14.71 219 HIS A O 1
ATOM 1783 N N . LYS A 1 220 ? 28.424 -7.245 34.283 1.00 13.33 220 LYS A N 1
ATOM 1784 C CA . 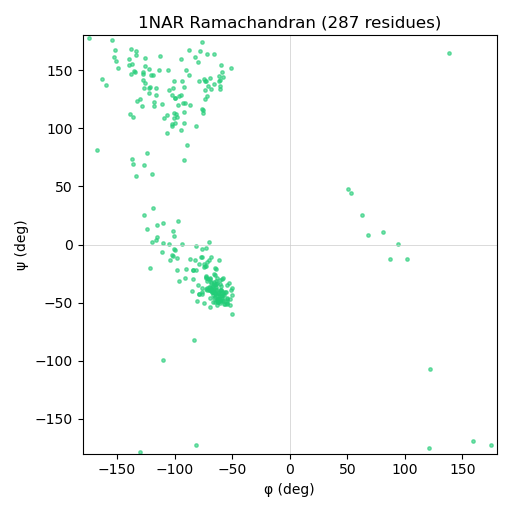LYS A 1 220 ? 29.015 -6.164 33.465 1.00 12.59 220 LYS A CA 1
ATOM 1785 C C . LYS A 1 220 ? 27.945 -5.147 33.200 1.00 12.03 220 LYS A C 1
ATOM 1786 O O . LYS A 1 220 ? 28.290 -4.125 32.568 1.00 12.58 220 LYS A O 1
ATOM 1792 N N . VAL A 1 221 ? 26.693 -5.416 33.586 1.00 11.08 221 VAL A N 1
ATOM 1793 C CA . VAL A 1 221 ? 25.623 -4.423 33.292 1.00 10.05 221 VAL A CA 1
ATOM 1794 C C . VAL A 1 221 ? 25.367 -3.500 34.487 1.00 9.60 221 VAL A C 1
ATOM 1795 O O . VAL A 1 221 ? 25.101 -4.043 35.578 1.00 9.40 221 VAL A O 1
ATOM 1799 N N . LEU A 1 222 ? 25.391 -2.213 34.281 1.00 8.78 222 LEU A N 1
ATOM 1800 C CA . LEU A 1 222 ? 25.087 -1.234 35.335 1.00 8.43 222 LEU A CA 1
ATOM 1801 C C . LEU A 1 222 ? 23.759 -0.581 34.968 1.00 8.43 222 LEU A C 1
ATOM 1802 O O . LEU A 1 222 ? 23.593 0.021 33.887 1.00 8.45 222 LEU A O 1
ATOM 1807 N N . PRO A 1 223 ? 22.752 -0.675 35.822 1.00 8.67 223 PRO A N 1
ATOM 1808 C CA . PRO A 1 223 ? 21.461 -0.025 35.615 1.00 8.26 223 PRO A CA 1
ATOM 1809 C C . PRO A 1 223 ? 21.606 1.512 35.756 1.00 7.27 223 PRO A C 1
ATOM 1810 O O . PRO A 1 223 ? 22.355 1.976 36.633 1.00 6.77 223 PRO A O 1
ATOM 1814 N N . GLY A 1 224 ? 20.875 2.247 34.951 1.00 6.72 224 GLY A N 1
ATOM 1815 C CA . GLY A 1 224 ? 20.930 3.721 35.032 1.00 6.72 224 GLY A CA 1
ATOM 1816 C C . GLY A 1 224 ? 19.563 4.365 35.214 1.00 6.44 224 GLY A C 1
ATOM 1817 O O . GLY A 1 224 ? 18.577 3.705 34.883 1.00 6.94 224 GLY A O 1
ATOM 1818 N N . PHE A 1 225 ? 19.538 5.574 35.682 1.00 6.21 225 PHE A N 1
ATOM 1819 C CA . PHE A 1 225 ? 18.343 6.375 35.926 1.00 6.41 225 PHE A CA 1
ATOM 1820 C C . PHE A 1 225 ? 18.574 7.777 35.370 1.00 6.40 225 PHE A C 1
ATOM 1821 O O . PHE A 1 225 ? 19.706 8.246 35.341 1.00 6.70 225 PHE A O 1
ATOM 1829 N N . SER A 1 226 ? 17.544 8.450 34.908 1.00 6.05 226 SER A N 1
ATOM 1830 C CA . SER A 1 226 ? 17.648 9.811 34.409 1.00 7.00 226 SER A CA 1
ATOM 1831 C C . SER A 1 226 ? 16.846 10.813 35.263 1.00 7.27 226 SER A C 1
ATOM 1832 O O . SER A 1 226 ? 15.634 10.621 35.514 1.00 7.70 226 SER A O 1
ATOM 1835 N N . THR A 1 227 ? 17.462 11.890 35.699 1.00 7.63 227 THR A N 1
ATOM 1836 C CA . THR A 1 227 ? 16.830 12.972 36.447 1.00 8.08 227 THR A CA 1
ATOM 1837 C C . THR A 1 227 ? 16.544 14.136 35.505 1.00 8.53 227 THR A C 1
ATOM 1838 O O . THR A 1 227 ? 16.096 15.225 35.916 1.00 8.90 227 THR A O 1
ATOM 1842 N N . ASP A 1 228 ? 16.736 13.976 34.218 1.00 8.31 228 ASP A N 1
ATOM 1843 C CA . ASP A 1 228 ? 16.495 15.020 33.205 1.00 9.89 228 ASP A CA 1
ATOM 1844 C C . ASP A 1 228 ? 14.980 15.196 33.061 1.00 10.54 228 ASP A C 1
ATOM 1845 O O . ASP A 1 228 ? 14.317 14.179 32.870 1.00 9.63 228 ASP A O 1
ATOM 1850 N N . PRO A 1 229 ? 14.462 16.402 33.160 1.00 11.49 229 PRO A N 1
ATOM 1851 C CA . PRO A 1 229 ? 13.022 16.660 32.989 1.00 12.59 229 PRO A CA 1
ATOM 1852 C C . PRO A 1 229 ? 12.445 16.108 31.703 1.00 13.65 229 PRO A C 1
ATOM 1853 O O . PRO A 1 229 ? 11.268 15.693 31.729 1.00 14.01 229 PRO A O 1
ATOM 1857 N N . LEU A 1 230 ? 13.137 16.043 30.578 1.00 14.21 230 LEU A N 1
ATOM 1858 C CA . LEU A 1 230 ? 12.661 15.492 29.317 1.00 15.10 230 LEU A CA 1
ATOM 1859 C C . LEU A 1 230 ? 12.348 14.014 29.578 1.00 15.06 230 LEU A C 1
ATOM 1860 O O . LEU A 1 230 ? 11.317 13.553 29.051 1.00 16.04 230 LEU A O 1
ATOM 1865 N N . ASP A 1 231 ? 13.210 13.346 30.304 1.00 13.51 231 ASP A N 1
ATOM 1866 C CA . ASP A 1 231 ? 12.992 11.937 30.643 1.00 13.06 231 ASP A CA 1
ATOM 1867 C C . ASP A 1 231 ? 11.937 11.816 31.746 1.00 12.59 231 ASP A C 1
ATOM 1868 O O . ASP A 1 231 ? 11.165 10.825 31.693 1.00 12.74 231 ASP A O 1
ATOM 1873 N N . THR A 1 232 ? 11.929 12.730 32.710 1.00 12.85 232 THR A N 1
ATOM 1874 C CA . THR A 1 232 ? 10.923 12.597 33.797 1.00 13.74 232 THR A CA 1
ATOM 1875 C C . THR A 1 232 ? 9.499 12.583 33.228 1.00 14.67 232 THR A C 1
ATOM 1876 O O . THR A 1 232 ? 8.650 11.806 33.691 1.00 14.78 232 THR A O 1
ATOM 1880 N N . LYS A 1 233 ? 9.233 13.414 32.249 1.00 15.04 233 LYS A N 1
ATOM 1881 C CA . LYS A 1 233 ? 7.957 13.588 31.529 1.00 15.75 233 LYS A CA 1
ATOM 1882 C C . LYS A 1 233 ? 7.499 12.343 30.816 1.00 15.78 233 LYS A C 1
ATOM 1883 O O . LYS A 1 233 ? 6.282 12.128 30.757 1.00 16.00 233 LYS A O 1
ATOM 1889 N N . HIS A 1 234 ? 8.408 11.534 30.303 1.00 15.72 234 HIS A N 1
ATOM 1890 C CA . HIS A 1 234 ? 8.129 10.259 29.638 1.00 15.82 234 HIS A CA 1
ATOM 1891 C C . HIS A 1 234 ? 7.624 9.259 30.675 1.00 15.48 234 HIS A C 1
ATOM 1892 O O . HIS A 1 234 ? 6.891 8.334 30.306 1.00 15.33 234 HIS A O 1
ATOM 1899 N N . ASN A 1 235 ? 8.028 9.378 31.944 1.00 14.87 235 ASN A N 1
ATOM 1900 C CA . ASN A 1 235 ? 7.555 8.534 33.049 1.00 14.17 235 ASN A CA 1
ATOM 1901 C C . ASN A 1 235 ? 7.594 7.021 32.843 1.00 13.78 235 ASN A C 1
ATOM 1902 O O . ASN A 1 235 ? 6.634 6.279 33.142 1.00 13.72 235 ASN A O 1
ATOM 1907 N N . LYS A 1 236 ? 8.730 6.521 32.351 1.00 12.72 236 LYS A N 1
ATOM 1908 C CA . LYS A 1 236 ? 8.924 5.077 32.092 1.00 11.67 236 LYS A CA 1
ATOM 1909 C C . LYS A 1 236 ? 9.341 4.381 33.354 1.00 11.03 236 LYS A C 1
ATOM 1910 O O . LYS A 1 236 ? 9.166 3.152 33.450 1.00 11.85 236 LYS A O 1
ATOM 1916 N N . ILE A 1 237 ? 9.881 5.122 34.305 1.00 10.41 237 ILE A N 1
ATOM 1917 C CA . ILE A 1 237 ? 10.284 4.540 35.605 1.00 10.44 237 ILE A CA 1
ATOM 1918 C C . ILE A 1 237 ? 10.369 5.689 36.604 1.00 10.41 237 ILE A C 1
ATOM 1919 O O . ILE A 1 237 ? 10.863 6.776 36.305 1.00 11.24 237 ILE A O 1
ATOM 1924 N N . THR A 1 238 ? 9.865 5.470 37.800 1.00 10.28 238 THR A N 1
ATOM 1925 C CA . THR A 1 238 ? 9.921 6.478 38.877 1.00 9.67 238 THR A CA 1
ATOM 1926 C C . THR A 1 238 ? 11.136 6.245 39.758 1.00 9.10 238 THR A C 1
ATOM 1927 O O . THR A 1 238 ? 11.703 5.145 39.810 1.00 9.20 238 THR A O 1
ATOM 1931 N N . ARG A 1 239 ? 11.572 7.242 40.499 1.00 8.33 239 ARG A N 1
ATOM 1932 C CA . ARG A 1 239 ? 12.753 7.032 41.353 1.00 8.80 239 ARG A CA 1
ATOM 1933 C C . ARG A 1 239 ? 12.398 5.977 42.409 1.00 9.17 239 ARG A C 1
ATOM 1934 O O . ARG A 1 239 ? 13.298 5.225 42.788 1.00 9.03 239 ARG A O 1
ATOM 1942 N N . ASP A 1 240 ? 11.153 5.899 42.829 1.00 9.09 240 ASP A N 1
ATOM 1943 C CA . ASP A 1 240 ? 10.770 4.897 43.841 1.00 9.50 240 ASP A CA 1
ATOM 1944 C C . ASP A 1 240 ? 10.986 3.490 43.311 1.00 9.28 240 ASP A C 1
ATOM 1945 O O . ASP A 1 240 ? 11.521 2.681 44.141 1.00 9.50 240 ASP A O 1
ATOM 1950 N N . ILE A 1 241 ? 10.597 3.205 42.088 1.00 8.86 241 ILE A N 1
ATOM 1951 C CA . ILE A 1 241 ? 10.816 1.857 41.528 1.00 9.20 241 ILE A CA 1
ATOM 1952 C C . ILE A 1 241 ? 12.306 1.579 41.308 1.00 9.56 241 ILE A C 1
ATOM 1953 O O . ILE A 1 241 ? 12.764 0.448 41.566 1.00 10.23 241 ILE A O 1
ATOM 1958 N N . PHE A 1 242 ? 13.071 2.577 40.867 1.00 9.61 242 PHE A N 1
ATOM 1959 C CA . PHE A 1 242 ? 14.513 2.468 40.610 1.00 8.70 242 PHE A CA 1
ATOM 1960 C C . PHE A 1 242 ? 15.214 2.110 41.916 1.00 9.19 242 PHE A C 1
ATOM 1961 O O . PHE A 1 242 ? 16.000 1.130 41.954 1.00 8.73 242 PHE A O 1
ATOM 1969 N N . ILE A 1 243 ? 14.896 2.839 42.973 1.00 8.83 243 ILE A N 1
ATOM 1970 C CA . ILE A 1 243 ? 15.490 2.533 44.297 1.00 9.52 243 ILE A CA 1
ATOM 1971 C C . ILE A 1 243 ? 15.057 1.135 44.759 1.00 9.70 243 ILE A C 1
ATOM 1972 O O . ILE A 1 243 ? 15.925 0.361 45.201 1.00 10.02 243 ILE A O 1
ATOM 1977 N N . GLY A 1 244 ? 13.808 0.801 44.691 1.00 10.18 244 GLY A N 1
ATOM 1978 C CA . GLY A 1 244 ? 13.219 -0.495 45.054 1.00 10.12 244 GLY A CA 1
ATOM 1979 C C . GLY A 1 244 ? 13.876 -1.671 44.339 1.00 10.20 244 GLY A C 1
ATOM 1980 O O . GLY A 1 244 ? 14.300 -2.670 44.977 1.00 9.94 244 GLY A O 1
ATOM 1981 N N . GLY A 1 245 ? 13.971 -1.534 43.021 1.00 10.13 245 GLY A N 1
ATOM 1982 C CA . GLY A 1 245 ? 14.575 -2.541 42.123 1.00 9.09 245 GLY A CA 1
ATOM 1983 C C . GLY A 1 245 ? 16.046 -2.719 42.479 1.00 9.06 245 GLY A C 1
ATOM 1984 O O . GLY A 1 245 ? 16.543 -3.848 42.611 1.00 8.86 245 GLY A O 1
ATOM 1985 N N . CYS A 1 246 ? 16.812 -1.661 42.663 1.00 9.45 246 CYS A N 1
ATOM 1986 C CA . CYS A 1 246 ? 18.237 -1.734 43.041 1.00 9.86 246 CYS A CA 1
ATOM 1987 C C . CYS A 1 246 ? 18.412 -2.383 44.418 1.00 10.77 246 CYS A C 1
ATOM 1988 O O . CYS A 1 246 ? 19.418 -3.062 44.700 1.00 11.88 246 CYS A O 1
ATOM 1991 N N . THR A 1 247 ? 17.454 -2.169 45.310 1.00 11.03 247 THR A N 1
ATOM 1992 C CA . THR A 1 247 ? 17.480 -2.737 46.677 1.00 11.60 247 THR A CA 1
ATOM 1993 C C . THR A 1 247 ? 17.468 -4.270 46.611 1.00 11.71 247 THR A C 1
ATOM 1994 O O . THR A 1 247 ? 18.284 -4.922 47.319 1.00 11.35 247 THR A O 1
ATOM 1998 N N . ARG A 1 248 ? 16.587 -4.795 45.791 1.00 12.17 248 ARG A N 1
ATOM 1999 C CA . ARG A 1 248 ? 16.403 -6.221 45.515 1.00 13.18 248 ARG A CA 1
ATOM 2000 C C . ARG A 1 248 ? 17.696 -6.836 45.018 1.00 13.13 248 ARG A C 1
ATOM 2001 O O . ARG A 1 248 ? 18.075 -7.928 45.449 1.00 13.13 248 ARG A O 1
ATOM 2009 N N . LEU A 1 249 ? 18.383 -6.115 44.114 1.00 13.02 249 LEU A N 1
ATOM 2010 C CA . LEU A 1 249 ? 19.651 -6.569 43.537 1.00 12.83 249 LEU A CA 1
ATOM 2011 C C . LEU A 1 249 ? 20.780 -6.606 44.546 1.00 13.20 249 LEU A C 1
ATOM 2012 O O . LEU A 1 249 ? 21.588 -7.553 44.556 1.00 13.22 249 LEU A O 1
ATOM 2017 N N . VAL A 1 250 ? 20.795 -5.581 45.378 1.00 13.26 250 VAL A N 1
ATOM 2018 C CA . VAL A 1 250 ? 21.811 -5.452 46.442 1.00 14.34 250 VAL A CA 1
ATOM 2019 C C . VAL A 1 250 ? 21.642 -6.596 47.478 1.00 14.75 250 VAL A C 1
ATOM 2020 O O . VAL A 1 250 ? 22.637 -7.125 47.948 1.00 14.33 250 VAL A O 1
ATOM 2024 N N . GLN A 1 251 ? 20.388 -6.982 47.714 1.00 15.60 251 GLN A N 1
ATOM 2025 C CA . GLN A 1 251 ? 20.068 -8.057 48.681 1.00 15.82 251 GLN A CA 1
ATOM 2026 C C . GLN A 1 251 ? 20.588 -9.407 48.246 1.00 16.37 251 GLN A C 1
ATOM 2027 O O . GLN A 1 251 ? 20.816 -10.255 49.118 1.00 16.75 251 GLN A O 1
ATOM 2033 N N . THR A 1 252 ? 20.785 -9.654 46.968 1.00 16.72 252 THR A N 1
ATOM 2034 C CA . THR A 1 252 ? 21.335 -10.934 46.494 1.00 17.47 252 THR A CA 1
ATOM 2035 C C . THR A 1 252 ? 22.752 -10.715 45.967 1.00 17.89 252 THR A C 1
ATOM 2036 O O . THR A 1 252 ? 23.337 -11.570 45.278 1.00 18.06 252 THR A O 1
ATOM 2040 N N . PHE A 1 253 ? 23.358 -9.604 46.347 1.00 18.21 253 PHE A N 1
ATOM 2041 C CA . PHE A 1 253 ? 24.734 -9.266 45.966 1.00 19.33 253 PHE A CA 1
ATOM 2042 C C . PHE A 1 253 ? 24.898 -9.345 44.442 1.00 19.22 253 PHE A C 1
ATOM 2043 O O . PHE A 1 253 ? 25.915 -9.883 43.967 1.00 19.84 253 PHE A O 1
ATOM 2051 N N . SER A 1 254 ? 23.949 -8.802 43.698 1.00 17.58 254 SER A N 1
ATOM 2052 C CA . SER A 1 254 ? 23.984 -8.852 42.251 1.00 16.93 254 SER A CA 1
ATOM 2053 C C . SER A 1 254 ? 24.117 -7.478 41.572 1.00 16.30 254 SER A C 1
ATOM 2054 O O . SER A 1 254 ? 23.999 -7.464 40.327 1.00 16.63 254 SER A O 1
ATOM 2057 N N . LEU A 1 255 ? 24.307 -6.417 42.296 1.00 15.12 255 LEU A N 1
ATOM 2058 C CA . LEU A 1 255 ? 24.432 -5.076 41.617 1.00 14.27 255 LEU A CA 1
ATOM 2059 C C . LEU A 1 255 ? 25.892 -4.634 41.658 1.00 13.35 255 LEU A C 1
ATOM 2060 O O . LEU A 1 255 ? 26.378 -4.309 42.759 1.00 13.68 255 LEU A O 1
ATOM 2065 N N . PRO A 1 256 ? 26.562 -4.599 40.521 1.00 12.50 256 PRO A N 1
ATOM 2066 C CA . PRO A 1 256 ? 27.965 -4.176 40.475 1.00 12.17 256 PRO A CA 1
ATOM 2067 C C . PRO A 1 256 ? 28.176 -2.680 40.624 1.00 10.92 256 PRO A C 1
ATOM 2068 O O . PRO A 1 256 ? 29.331 -2.278 40.890 1.00 11.32 256 PRO A O 1
ATOM 2072 N N . GLY A 1 257 ? 27.136 -1.899 40.432 1.00 9.95 257 GLY A N 1
ATOM 2073 C CA . GLY A 1 257 ? 27.205 -0.432 40.508 1.00 8.74 257 GLY A CA 1
ATOM 2074 C C . GLY A 1 257 ? 26.009 0.140 39.748 1.00 8.15 257 GLY A C 1
ATOM 2075 O O . GLY A 1 257 ? 25.080 -0.596 39.335 1.00 8.11 257 GLY A O 1
ATOM 2076 N N . VAL A 1 258 ? 25.999 1.453 39.510 1.00 7.66 258 VAL A N 1
ATOM 2077 C CA . VAL A 1 258 ? 24.942 2.192 38.843 1.00 7.27 258 VAL A CA 1
ATOM 2078 C C . VAL A 1 258 ? 25.492 3.439 38.139 1.00 6.24 258 VAL A C 1
ATOM 2079 O O . VAL A 1 258 ? 26.604 3.871 38.434 1.00 5.97 258 VAL A O 1
ATOM 2083 N N . PHE A 1 259 ? 24.692 4.049 37.296 1.00 5.27 259 PHE A N 1
ATOM 2084 C CA . PHE A 1 259 ? 25.109 5.306 36.646 1.00 5.27 259 PHE A CA 1
ATOM 2085 C C . PHE A 1 259 ? 23.902 6.236 36.601 1.00 5.07 259 PHE A C 1
ATOM 2086 O O . PHE A 1 259 ? 22.734 5.817 36.615 1.00 5.22 259 PHE A O 1
ATOM 2094 N N . PHE A 1 260 ? 24.180 7.539 36.549 1.00 5.43 260 PHE A N 1
ATOM 2095 C CA . PHE A 1 260 ? 23.122 8.542 36.479 1.00 5.87 260 PHE A CA 1
ATOM 2096 C C . PHE A 1 260 ? 23.325 9.527 35.308 1.00 6.20 260 PHE A C 1
ATOM 2097 O O . PHE A 1 260 ? 24.427 9.985 35.020 1.00 6.19 260 PHE A O 1
ATOM 2105 N N . TRP A 1 261 ? 22.172 9.828 34.743 1.00 6.71 261 TRP A N 1
ATOM 2106 C CA . TRP A 1 261 ? 22.042 10.783 33.694 1.00 6.84 261 TRP A CA 1
ATOM 2107 C C . TRP A 1 261 ? 21.385 12.031 34.291 1.00 7.45 261 TRP A C 1
ATOM 2108 O O . TRP A 1 261 ? 20.192 11.868 34.484 1.00 7.06 261 TRP A O 1
ATOM 2119 N N . ASN A 1 262 ? 21.637 13.245 34.812 1.00 6.82 262 ASN A N 1
ATOM 2120 C CA . ASN A 1 262 ? 22.888 13.933 34.754 1.00 6.92 262 ASN A CA 1
ATOM 2121 C C . ASN A 1 262 ? 23.172 14.878 35.914 1.00 7.11 262 ASN A C 1
ATOM 2122 O O . ASN A 1 262 ? 22.153 15.250 36.454 1.00 7.32 262 ASN A O 1
ATOM 2127 N N . ALA A 1 263 ? 24.452 15.174 36.134 1.00 6.61 263 ALA A N 1
ATOM 2128 C CA . ALA A 1 263 ? 24.764 16.057 37.255 1.00 7.00 263 ALA A CA 1
ATOM 2129 C C . ALA A 1 263 ? 24.042 17.384 37.155 1.00 7.35 263 ALA A C 1
ATOM 2130 O O . ALA A 1 263 ? 23.530 17.838 38.226 1.00 7.82 263 ALA A O 1
ATOM 2132 N N . ASN A 1 264 ? 23.924 18.003 36.005 1.00 7.10 264 ASN A N 1
ATOM 2133 C CA . ASN A 1 264 ? 23.215 19.296 35.886 1.00 7.89 264 ASN A CA 1
ATOM 2134 C C . ASN A 1 264 ? 21.760 19.242 36.341 1.00 8.43 264 ASN A C 1
ATOM 2135 O O . ASN A 1 264 ? 21.275 20.233 36.972 1.00 8.92 264 ASN A O 1
ATOM 2140 N N . ASP A 1 265 ? 21.072 18.185 35.990 1.00 8.90 265 ASP A N 1
ATOM 2141 C CA . ASP A 1 265 ? 19.645 17.994 36.284 1.00 10.11 265 ASP A CA 1
ATOM 2142 C C . ASP A 1 265 ? 19.370 17.486 37.714 1.00 11.30 265 ASP A C 1
ATOM 2143 O O . ASP A 1 265 ? 18.225 17.654 38.194 1.00 12.15 265 ASP A O 1
ATOM 2148 N N . SER A 1 266 ? 20.333 16.876 38.349 1.00 11.39 266 SER A N 1
ATOM 2149 C CA . SER A 1 266 ? 20.090 16.358 39.711 1.00 12.71 266 SER A CA 1
ATOM 2150 C C . SER A 1 266 ? 20.325 17.385 40.803 1.00 14.78 266 SER A C 1
ATOM 2151 O O . SER A 1 266 ? 19.982 17.131 41.983 1.00 14.22 266 SER A O 1
ATOM 2154 N N . VAL A 1 267 ? 20.942 18.518 40.478 1.00 17.31 267 VAL A N 1
ATOM 2155 C CA . VAL A 1 267 ? 21.263 19.566 41.495 1.00 20.20 267 VAL A CA 1
ATOM 2156 C C . VAL A 1 267 ? 20.008 20.307 41.933 1.00 21.61 267 VAL A C 1
ATOM 2157 O O . VAL A 1 267 ? 19.953 20.812 43.081 1.00 22.53 267 VAL A O 1
ATOM 2161 N N . ILE A 1 268 ? 19.010 20.371 41.079 1.00 22.70 268 ILE A N 1
ATOM 2162 C CA . ILE A 1 268 ? 17.738 21.000 41.268 1.00 24.74 268 ILE A CA 1
ATOM 2163 C C . ILE A 1 268 ? 16.608 20.031 41.688 1.00 26.03 268 ILE A C 1
ATOM 2164 O O . ILE A 1 268 ? 16.093 19.202 40.901 1.00 25.51 268 ILE A O 1
ATOM 2169 N N . PRO A 1 269 ? 16.216 20.202 42.956 1.00 27.10 269 PRO A N 1
ATOM 2170 C CA . PRO A 1 269 ? 15.131 19.379 43.529 1.00 27.99 269 PRO A CA 1
ATOM 2171 C C . PRO A 1 269 ? 13.807 19.535 42.799 1.00 28.66 269 PRO A C 1
ATOM 2172 O O . PRO A 1 269 ? 13.422 20.672 42.489 1.00 29.25 269 PRO A O 1
ATOM 2176 N N . LYS A 1 270 ? 13.144 18.431 42.554 1.00 29.35 270 LYS A N 1
ATOM 2177 C CA . LYS A 1 270 ? 11.879 18.289 41.855 1.00 30.54 270 LYS A CA 1
ATOM 2178 C C . LYS A 1 270 ? 10.630 18.343 42.747 1.00 31.05 270 LYS A C 1
ATOM 2179 O O . LYS A 1 270 ? 9.550 18.682 42.261 1.00 31.17 270 LYS A O 1
ATOM 2185 N N . ARG A 1 271 ? 10.781 17.933 43.987 1.00 31.72 271 ARG A N 1
ATOM 2186 C CA . ARG A 1 271 ? 9.683 17.926 44.963 1.00 32.38 271 ARG A CA 1
ATOM 2187 C C . ARG A 1 271 ? 10.224 18.827 46.076 1.00 32.35 271 ARG A C 1
ATOM 2188 O O . ARG A 1 271 ? 11.408 18.659 46.419 1.00 32.05 271 ARG A O 1
ATOM 2196 N N . ASP A 1 272 ? 9.371 19.710 46.566 1.00 32.39 272 ASP A N 1
ATOM 2197 C CA . ASP A 1 272 ? 9.870 20.593 47.666 1.00 32.06 272 ASP A CA 1
ATOM 2198 C C . ASP A 1 272 ? 10.303 19.743 48.869 1.00 30.67 272 ASP A C 1
ATOM 2199 O O . ASP A 1 272 ? 9.614 18.792 49.267 1.00 30.54 272 ASP A O 1
ATOM 2204 N N . GLY A 1 273 ? 11.470 20.095 49.362 1.00 29.38 273 GLY A N 1
ATOM 2205 C CA . GLY A 1 273 ? 12.081 19.405 50.486 1.00 28.44 273 GLY A CA 1
ATOM 2206 C C . GLY A 1 273 ? 13.191 18.427 50.090 1.00 27.93 273 GLY A C 1
ATOM 2207 O O . GLY A 1 273 ? 13.937 17.935 50.975 1.00 28.24 273 GLY A O 1
ATOM 2208 N N . ASP A 1 274 ? 13.262 18.152 48.800 1.00 26.93 274 ASP A N 1
ATOM 2209 C CA . ASP A 1 274 ? 14.273 17.234 48.258 1.00 26.16 274 ASP A CA 1
ATOM 2210 C C . ASP A 1 274 ? 15.641 17.929 48.277 1.00 25.08 274 ASP A C 1
ATOM 2211 O O . ASP A 1 274 ? 15.731 19.085 47.850 1.00 25.24 274 ASP A O 1
ATOM 2216 N N . LYS A 1 275 ? 16.636 17.208 48.767 1.00 23.90 275 LYS A N 1
ATOM 2217 C CA . LYS A 1 275 ? 18.019 17.734 48.775 1.00 22.01 275 LYS A CA 1
ATOM 2218 C C . LYS A 1 275 ? 18.605 17.541 47.370 1.00 19.80 275 LYS A C 1
ATOM 2219 O O . LYS A 1 275 ? 18.148 16.633 46.656 1.00 19.33 275 LYS A O 1
ATOM 2225 N N . PRO A 1 276 ? 19.606 18.328 47.009 1.00 18.12 276 PRO A N 1
ATOM 2226 C CA . PRO A 1 276 ? 20.275 18.171 45.693 1.00 16.51 276 PRO A CA 1
ATOM 2227 C C . PRO A 1 276 ? 20.875 16.782 45.603 1.00 14.88 276 PRO A C 1
ATOM 2228 O O . PRO A 1 276 ? 21.375 16.279 46.643 1.00 14.98 276 PRO A O 1
ATOM 2232 N N . PHE A 1 277 ? 20.872 16.067 44.481 1.00 13.06 277 PHE A N 1
ATOM 2233 C CA . PHE A 1 277 ? 21.451 14.729 44.328 1.00 11.15 277 PHE A CA 1
ATOM 2234 C C . PHE A 1 277 ? 20.793 13.668 45.202 1.00 10.51 277 PHE A C 1
ATOM 2235 O O . PHE A 1 277 ? 21.422 12.652 45.526 1.00 9.77 277 PHE A O 1
ATOM 2243 N N . ILE A 1 278 ? 19.539 13.832 45.596 1.00 10.46 278 ILE A N 1
ATOM 2244 C CA . ILE A 1 278 ? 18.842 1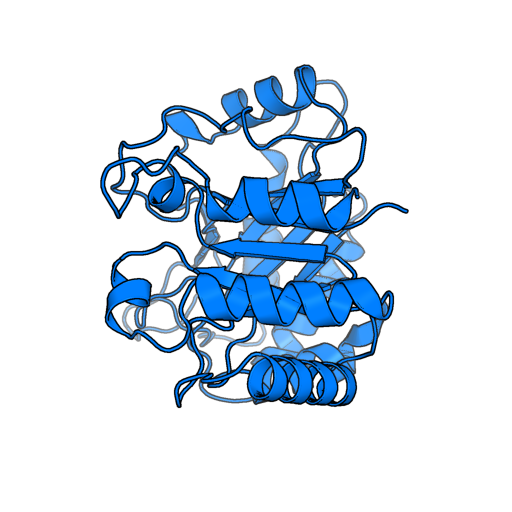2.860 46.445 1.00 10.75 278 ILE A CA 1
ATOM 2245 C C . ILE A 1 278 ? 18.925 11.451 45.890 1.00 10.41 278 ILE A C 1
ATOM 2246 O O . ILE A 1 278 ? 19.218 10.550 46.696 1.00 11.19 278 ILE A O 1
ATOM 2251 N N . VAL A 1 279 ? 18.686 11.184 44.609 1.00 9.85 279 VAL A N 1
ATOM 2252 C CA . VAL A 1 279 ? 18.726 9.810 44.078 1.00 9.08 279 VAL A CA 1
ATOM 2253 C C . VAL A 1 279 ? 20.159 9.271 44.149 1.00 8.49 279 VAL A C 1
ATOM 2254 O O . VAL A 1 279 ? 20.327 8.113 44.598 1.00 7.96 279 VAL A O 1
ATOM 2258 N N . GLU A 1 280 ? 21.122 10.054 43.661 1.00 7.91 280 GLU A N 1
ATOM 2259 C CA . GLU A 1 280 ? 22.524 9.569 43.757 1.00 8.28 280 GLU A CA 1
ATOM 2260 C C . GLU A 1 280 ? 22.985 9.180 45.168 1.00 8.47 280 GLU A C 1
ATOM 2261 O O . GLU A 1 280 ? 23.621 8.121 45.336 1.00 7.77 280 GLU A O 1
ATOM 2267 N N . LEU A 1 281 ? 22.748 10.025 46.178 1.00 9.39 281 LEU A N 1
ATOM 2268 C CA . LEU A 1 281 ? 23.147 9.821 47.609 1.00 10.27 281 LEU A CA 1
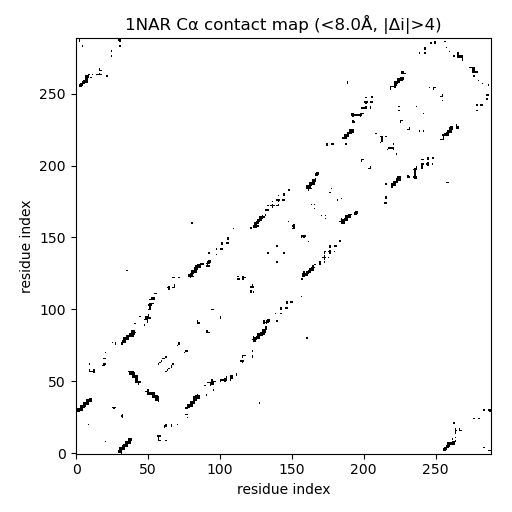ATOM 2269 C C . LEU A 1 281 ? 22.436 8.615 48.209 1.00 10.81 281 LEU A C 1
ATOM 2270 O O . LEU A 1 281 ? 23.066 7.849 48.918 1.00 11.17 281 LEU A O 1
ATOM 2275 N N . THR A 1 282 ? 21.191 8.394 47.873 1.00 11.34 282 THR A N 1
ATOM 2276 C CA . THR A 1 282 ? 20.415 7.224 48.287 1.00 11.85 282 THR A CA 1
ATOM 2277 C C . THR A 1 282 ? 21.081 5.976 47.720 1.00 12.07 282 THR A C 1
ATOM 2278 O O . THR A 1 282 ? 21.296 4.991 48.458 1.00 12.27 282 THR A O 1
ATOM 2282 N N . LEU A 1 283 ? 21.468 5.929 46.440 1.00 12.17 283 LEU A N 1
ATOM 2283 C CA . LEU A 1 283 ? 22.135 4.766 45.843 1.00 12.59 283 LEU A CA 1
ATOM 2284 C C . LEU A 1 283 ? 23.516 4.545 46.474 1.00 13.43 283 LEU A C 1
ATOM 2285 O O . LEU A 1 283 ? 23.941 3.384 46.660 1.00 14.01 283 LEU A O 1
ATOM 2290 N N . GLN A 1 284 ? 24.218 5.603 46.856 1.00 13.80 284 GLN A N 1
ATOM 2291 C CA . GLN A 1 284 ? 25.545 5.463 47.460 1.00 14.64 284 GLN A CA 1
ATOM 2292 C C . GLN A 1 284 ? 25.394 4.786 48.828 1.00 15.61 284 GLN A C 1
ATOM 2293 O O . GLN A 1 284 ? 26.239 3.936 49.150 1.00 15.34 284 GLN A O 1
ATOM 2299 N N . GLN A 1 285 ? 24.387 5.171 49.564 1.00 17.28 285 GLN A N 1
ATOM 2300 C CA . GLN A 1 285 ? 24.073 4.624 50.900 1.00 19.68 285 GLN A CA 1
ATOM 2301 C C . GLN A 1 285 ? 23.805 3.131 50.731 1.00 20.01 285 GLN A C 1
ATOM 2302 O O . GLN A 1 285 ? 24.395 2.314 51.432 1.00 19.89 285 GLN A O 1
ATOM 2308 N N . LEU A 1 286 ? 22.959 2.724 49.802 1.00 21.00 286 LEU A N 1
ATOM 2309 C CA . LEU A 1 286 ? 22.668 1.294 49.578 1.00 22.53 286 LEU A CA 1
ATOM 2310 C C . LEU A 1 286 ? 23.845 0.473 49.058 1.00 23.33 286 LEU A C 1
ATOM 2311 O O . LEU A 1 286 ? 23.964 -0.719 49.438 1.00 22.74 286 LEU A O 1
ATOM 2316 N N . LEU A 1 287 ? 24.745 1.044 48.266 1.00 24.11 287 LEU A N 1
ATOM 2317 C CA . LEU A 1 287 ? 25.921 0.362 47.718 1.00 25.97 287 LEU A CA 1
ATOM 2318 C C . LEU A 1 287 ? 26.973 0.109 48.801 1.00 28.09 287 LEU A C 1
ATOM 2319 O O . LEU A 1 287 ? 27.725 -0.877 48.677 1.00 28.17 287 LEU A O 1
ATOM 2324 N N . ALA A 1 288 ? 27.081 0.975 49.796 1.00 30.75 288 ALA A N 1
ATOM 2325 C CA . ALA A 1 288 ? 28.059 0.784 50.916 1.00 33.51 288 ALA A CA 1
ATOM 2326 C C . ALA A 1 288 ? 27.335 -0.164 51.863 1.00 35.51 288 ALA A C 1
ATOM 2327 O O . ALA A 1 288 ? 27.518 -1.400 51.724 1.00 36.50 288 ALA A O 1
ATOM 2329 N N . ALA A 1 289 ? 26.459 0.292 52.724 1.00 37.33 289 ALA A N 1
ATOM 2330 C CA . ALA A 1 289 ? 25.672 -0.496 53.678 1.00 38.52 289 ALA A CA 1
ATOM 2331 C C . ALA A 1 289 ? 25.352 -1.903 53.170 1.00 39.30 289 ALA A C 1
ATOM 2332 O O . ALA A 1 289 ? 24.314 -2.031 52.468 1.00 39.76 289 ALA A O 1
#

Secondary structure (DSSP, 8-state):
-PPEEEEEES--TT--S-SS--STT---SSSEEEEEEEEEEEEE-TTS-EEEEEEE-S-HHHHSHHHHHHHHHH-TT-EEEEEEEESSTTS-B-BS-HHHHHHHHHHHHHHHHHHSEETTEE---EEEEEES-B-SSTTHHHHHHHHHHHHHH-TTS---EEEE---TTTHHHHHHHHHHHTTT--EEEEEGGG-SS---SHHHHHHHHHHHHHHS-TT-EEEEEE--HHHHHH-SS-HHHHHHHHHHHHHTT---EEEEE-HHHHSS-SSTTPPTTHHHHHHHHHHH-

Radius of gyration: 18.13 Å; Cα contacts (8 Å, |Δi|>4): 560; chains: 1; bounding box: 47×40×50 Å

Solvent-accessible surface area: 13102 Å² total; per-residue (Å²): 168,94,35,10,0,0,0,0,0,3,13,54,79,143,33,130,56,18,144,52,8,14,62,112,0,25,36,37,156,44,1,33,0,0,0,0,0,0,14,0,49,6,58,55,109,192,79,36,80,1,20,0,59,5,119,39,38,9,53,79,146,39,7,1,38,114,44,0,40,80,11,34,151,167,40,89,125,0,59,0,0,1,0,0,0,2,60,29,119,109,14,15,5,26,13,40,93,91,153,62,2,20,71,42,0,68,99,11,0,31,114,5,1,81,110,0,43,24,142,106,37,36,16,1,21,0,1,0,0,21,0,36,66,16,149,50,48,69,33,1,6,69,7,0,1,83,0,1,16,87,2,71,138,28,148,99,10,74,8,84,14,0,0,0,8,0,4,70,100,4,12,66,24,0,49,87,0,6,89,69,49,115,132,71,1,53,44,0,1,7,18,0,7,33,14,104,155,86,6,84,70,45,77,24,0,25,124,41,0,90,57,7,16,177,58,12,93,52,125,44,0,0,0,0,15,4,8,4,76,134,6,72,180,116,91,52,14,68,59,106,35,0,44,23,0,0,51,80,2,37,115,96,196,22,18,28,0,0,4,0,11,0,0,4,22,10,18,97,60,102,162,162,76,20,116,56,6,48,7,0,51,45,0,16,141,28,18,54,115

CATH classification: 3.20.20.80

Organism: Vicia narbonensis (NCBI:txid3912)

Sequence (289 aa):
PKPIFREYIGVKPNSTTLHDFPTEIINTETLEFHYILGFAIESYYESGKGTGTFEESWDVELFGPEKVKNLKRRHPEVKVVISIGGRGVNTPFDPAEENVWVSNAKESLKLIIQKYSDDSGNLIDGIDIHYEHIRSDEPFATLMGQLITELKKDDDLNINVVSIAPSENNSSHYQKLYNAKKDYINWVDYQFSNQQKPVSTDDAFVEIFKSLEKDYHPHKVLPGFSTDPLDTKHNKITRDIFIGGCTRLVQTFSLPGVFFWNANDSVIPKRDGDKPFIVELTLQQLLAA

Nearest PDB structures (foldseek):
  1nar-assembly1_A  TM=1.003E+00  e=1.506E-57  Vicia narbonensis
  4rl3-assembly2_B  TM=8.916E-01  e=2.084E-21  Pteris ryukyuensis
  7xmh-assembly1_A  TM=8.276E-01  e=3.667E-20  Oryza sativa
  3sim-assembly2_B  TM=8.749E-01  e=3.818E-18  Crocus vernus
  1te1-assembly1_A  TM=6.943E-01  e=1.043E-07  Triticum aestivum

Foldseek 3Di:
DAFEEEAEPQQPQVFPQAQAPDCVLDDVPRHQAEYAYDEFAFDADPVLAGALQTDGPGDCNRYNQVRLVVCCVVPVRYAYEYEYFHADPSGAHHHPDLVCNLVNNLVNVVVRQVRNADPVATRHQAYEYDHAHYDDLPPLLVSVLVNLVSQVPDPNDNHHAYEYEDEPVCLVSVLSNCVVPVVSHQAYAYEQLRHPAAQPALVSLLVVVVVVCVSHNFPRYAYEYELDPVSVVVRNYDLVSVLSNVLVCLVVPRHSYHYYHHQSNQQDDDDPPQHRCNSSVSRSVSSRD